Protein AF-0000000085034157 (afdb_homodimer)

Structure (mmCIF, N/CA/C/O backbone):
data_AF-0000000085034157-model_v1
#
loop_
_entity.id
_entity.type
_entity.pdbx_description
1 polymer 'PaREP1 family protein'
#
loop_
_atom_site.group_PDB
_atom_site.id
_atom_site.type_symbol
_atom_site.label_atom_id
_atom_site.label_alt_id
_atom_site.label_comp_id
_atom_site.label_asym_id
_atom_site.label_entity_id
_atom_site.label_seq_id
_atom_site.pdbx_PDB_ins_code
_atom_site.Cartn_x
_atom_site.Cartn_y
_atom_site.Cartn_z
_atom_site.occupancy
_atom_site.B_iso_or_equiv
_atom_site.auth_seq_id
_atom_site.auth_comp_id
_atom_site.auth_asym_id
_atom_site.auth_atom_id
_atom_site.pdbx_PDB_model_num
ATOM 1 N N . MET A 1 1 ? 24.891 -13.328 -5.824 1 60.94 1 MET A N 1
ATOM 2 C CA . MET A 1 1 ? 23.641 -14.07 -5.996 1 60.94 1 MET A CA 1
ATOM 3 C C . MET A 1 1 ? 23.609 -14.789 -7.344 1 60.94 1 MET A C 1
ATOM 5 O O . MET A 1 1 ? 24.156 -14.289 -8.328 1 60.94 1 MET A O 1
ATOM 9 N N . ASP A 1 2 ? 23.312 -15.984 -7.336 1 66.38 2 ASP A N 1
ATOM 10 C CA . ASP A 1 2 ? 23.344 -16.781 -8.555 1 66.38 2 ASP A CA 1
ATOM 11 C C . ASP A 1 2 ? 22.219 -16.375 -9.516 1 66.38 2 ASP A C 1
ATOM 13 O O . ASP A 1 2 ? 21.094 -16.828 -9.367 1 66.38 2 ASP A O 1
ATOM 17 N N . MET A 1 3 ? 22.422 -15.57 -10.391 1 75.19 3 MET A N 1
ATOM 18 C CA . MET A 1 3 ? 21.484 -15.039 -11.367 1 75.19 3 MET A CA 1
ATOM 19 C C . MET A 1 3 ? 21 -16.141 -12.312 1 75.19 3 MET A C 1
ATOM 21 O O . MET A 1 3 ? 20 -15.961 -13.016 1 75.19 3 MET A O 1
ATOM 25 N N . GLU A 1 4 ? 21.703 -17.141 -12.281 1 77.69 4 GLU A N 1
ATOM 26 C CA . GLU A 1 4 ? 21.328 -18.234 -13.164 1 77.69 4 GLU A CA 1
ATOM 27 C C . GLU A 1 4 ? 19.953 -18.797 -12.828 1 77.69 4 GLU A C 1
ATOM 29 O O . GLU A 1 4 ? 19.297 -19.406 -13.672 1 77.69 4 GLU A O 1
ATOM 34 N N . VAL A 1 5 ? 19.641 -18.516 -11.594 1 80.44 5 VAL A N 1
ATOM 35 C CA . VAL A 1 5 ? 18.344 -18.984 -11.125 1 80.44 5 VAL A CA 1
ATOM 36 C C . VAL A 1 5 ? 17.234 -18.391 -11.977 1 80.44 5 VAL A C 1
ATOM 38 O O . VAL A 1 5 ? 16.234 -19.047 -12.273 1 80.44 5 VAL A O 1
ATOM 41 N N . LEU A 1 6 ? 17.391 -17.203 -12.414 1 84.5 6 LEU A N 1
ATOM 42 C CA . LEU A 1 6 ? 16.359 -16.5 -13.164 1 84.5 6 LEU A CA 1
ATOM 43 C C . LEU A 1 6 ? 16.234 -17.047 -14.578 1 84.5 6 LEU A C 1
ATOM 45 O O . LEU A 1 6 ? 15.234 -16.797 -15.258 1 84.5 6 LEU A O 1
ATOM 49 N N . GLU A 1 7 ? 17.203 -17.797 -14.945 1 84.31 7 GLU A N 1
ATOM 50 C CA . GLU A 1 7 ? 17.219 -18.297 -16.312 1 84.31 7 GLU A CA 1
ATOM 51 C C . GLU A 1 7 ? 16.75 -19.75 -16.375 1 84.31 7 GLU A C 1
ATOM 53 O O . GLU A 1 7 ? 16.484 -20.281 -17.469 1 84.31 7 GLU A O 1
ATOM 58 N N . ARG A 1 8 ? 16.656 -20.359 -15.273 1 83.62 8 ARG A N 1
ATOM 59 C CA . ARG A 1 8 ? 16.156 -21.734 -15.219 1 83.62 8 ARG A CA 1
ATOM 60 C C . ARG A 1 8 ? 14.656 -21.781 -15.492 1 83.62 8 ARG A C 1
ATOM 62 O O . ARG A 1 8 ? 13.922 -20.875 -15.094 1 83.62 8 ARG A O 1
ATOM 69 N N . PRO A 1 9 ? 14.305 -22.859 -16.281 1 85.94 9 PRO A N 1
ATOM 70 C CA . PRO A 1 9 ? 12.859 -22.984 -16.484 1 85.94 9 PRO A CA 1
ATOM 71 C C . PRO A 1 9 ? 12.094 -23.203 -15.18 1 85.94 9 PRO A C 1
ATOM 73 O O . PRO A 1 9 ? 12.578 -23.891 -14.281 1 85.94 9 PRO A O 1
ATOM 76 N N . LEU A 1 10 ? 10.992 -22.562 -15.109 1 88.75 10 LEU A N 1
ATOM 77 C CA . LEU A 1 10 ? 10.125 -22.734 -13.945 1 88.75 10 LEU A CA 1
ATOM 78 C C . LEU A 1 10 ? 9.508 -24.125 -13.938 1 88.75 10 LEU A C 1
ATOM 80 O O . LEU A 1 10 ? 9.133 -24.656 -14.992 1 88.75 10 LEU A O 1
ATOM 84 N N . PRO A 1 11 ? 9.492 -24.75 -12.797 1 91.31 11 PRO A N 1
ATOM 85 C CA . PRO A 1 11 ? 8.719 -25.984 -12.719 1 91.31 11 PRO A CA 1
ATOM 86 C C . PRO A 1 11 ? 7.234 -25.781 -12.992 1 91.31 11 PRO A C 1
ATOM 88 O O . PRO A 1 11 ? 6.758 -24.641 -13.023 1 91.31 11 PRO A O 1
ATOM 91 N N . LYS A 1 12 ? 6.602 -26.953 -13.227 1 93.94 12 LYS A N 1
ATOM 92 C CA . LYS A 1 12 ? 5.152 -26.859 -13.359 1 93.94 12 LYS A CA 1
ATOM 93 C C . LYS A 1 12 ? 4.512 -26.328 -12.086 1 93.94 12 LYS A C 1
ATOM 95 O O . LYS A 1 12 ? 4.941 -26.656 -10.977 1 93.94 12 LYS A O 1
ATOM 100 N N . PRO A 1 13 ? 3.502 -25.516 -12.266 1 91.94 13 PRO A N 1
ATOM 101 C CA . PRO A 1 13 ? 2.857 -24.938 -11.094 1 91.94 13 PRO A CA 1
ATOM 102 C C . PRO A 1 13 ? 2.361 -25.984 -10.102 1 91.94 13 PRO A C 1
ATOM 104 O O . PRO A 1 13 ? 2.236 -25.703 -8.906 1 91.94 13 PRO A O 1
ATOM 107 N N . SER A 1 14 ? 2.141 -27.109 -10.578 1 91.31 14 SER A N 1
ATOM 108 C CA . SER A 1 14 ? 1.643 -28.172 -9.719 1 91.31 14 SER A CA 1
ATOM 109 C C . SER A 1 14 ? 2.783 -28.875 -8.977 1 91.31 14 SER A C 1
ATOM 111 O O . SER A 1 14 ? 2.549 -29.641 -8.055 1 91.31 14 SER A O 1
ATOM 113 N N . ALA A 1 15 ? 3.961 -28.562 -9.367 1 91.19 15 ALA A N 1
ATOM 114 C CA . ALA A 1 15 ? 5.121 -29.219 -8.773 1 91.19 15 ALA A CA 1
ATOM 115 C C . ALA A 1 15 ? 5.305 -28.812 -7.32 1 91.19 15 ALA A C 1
ATOM 117 O O . ALA A 1 15 ? 5.004 -27.672 -6.949 1 91.19 15 ALA A O 1
ATOM 118 N N . GLU A 1 16 ? 5.91 -29.688 -6.535 1 88.38 16 GLU A N 1
ATOM 119 C CA . GLU A 1 16 ? 6.102 -29.469 -5.105 1 88.38 16 GLU A CA 1
ATOM 120 C C . GLU A 1 16 ? 7.098 -28.328 -4.848 1 88.38 16 GLU A C 1
ATOM 122 O O . GLU A 1 16 ? 6.984 -27.609 -3.852 1 88.38 16 GLU A O 1
ATOM 127 N N . ASP A 1 17 ? 7.977 -28.188 -5.738 1 92.44 17 ASP A N 1
ATOM 128 C CA . ASP A 1 17 ? 9.047 -27.219 -5.492 1 92.44 17 ASP A CA 1
ATOM 129 C C . ASP A 1 17 ? 8.703 -25.859 -6.09 1 92.44 17 ASP A C 1
ATOM 131 O O . ASP A 1 17 ? 9.508 -24.922 -6.023 1 92.44 17 ASP A O 1
ATOM 135 N N . TYR A 1 18 ? 7.559 -25.781 -6.711 1 95.75 18 TYR A N 1
ATOM 136 C CA . TYR A 1 18 ? 7.18 -24.547 -7.391 1 95.75 18 TYR A CA 1
ATOM 137 C C . TYR A 1 18 ? 7.27 -23.344 -6.445 1 95.75 18 TYR A C 1
ATOM 139 O O . TYR A 1 18 ? 7.844 -22.312 -6.793 1 95.75 18 TYR A O 1
ATOM 147 N N . VAL A 1 19 ? 6.734 -23.484 -5.254 1 97.62 19 VAL A N 1
ATOM 148 C CA . VAL A 1 19 ? 6.715 -22.391 -4.289 1 97.62 19 VAL A CA 1
ATOM 149 C C . VAL A 1 19 ? 8.148 -21.969 -3.963 1 97.62 19 VAL A C 1
ATOM 151 O O . VAL A 1 19 ? 8.469 -20.766 -3.975 1 97.62 19 VAL A O 1
ATOM 154 N N . ASN A 1 20 ? 9.023 -22.891 -3.828 1 95.75 20 ASN A N 1
ATOM 155 C CA . ASN A 1 20 ? 10.406 -22.609 -3.471 1 95.75 20 ASN A CA 1
ATOM 156 C C . ASN A 1 20 ? 11.141 -21.891 -4.602 1 95.75 20 ASN A C 1
ATOM 158 O O . ASN A 1 20 ? 11.93 -20.969 -4.355 1 95.75 20 ASN A O 1
ATOM 162 N N . VAL A 1 21 ? 10.883 -22.344 -5.715 1 96 21 VAL A N 1
ATOM 163 C CA . VAL A 1 21 ? 11.531 -21.734 -6.871 1 96 21 VAL A CA 1
ATOM 164 C C . VAL A 1 21 ? 11.062 -20.297 -7.039 1 96 21 VAL A C 1
ATOM 166 O O . VAL A 1 21 ? 11.867 -19.406 -7.328 1 96 21 VAL A O 1
ATOM 169 N N . ARG A 1 22 ? 9.781 -20.062 -6.844 1 97.5 22 ARG A N 1
ATOM 170 C CA . ARG A 1 22 ? 9.242 -18.719 -6.961 1 97.5 22 ARG A CA 1
ATOM 171 C C . ARG A 1 22 ? 9.773 -17.812 -5.852 1 97.5 22 ARG A C 1
ATOM 173 O O . ARG A 1 22 ? 10.055 -16.641 -6.078 1 97.5 22 ARG A O 1
ATOM 180 N N . LEU A 1 23 ? 9.898 -18.359 -4.672 1 98.12 23 LEU A N 1
ATOM 181 C CA . LEU A 1 23 ? 10.477 -17.578 -3.576 1 98.12 23 LEU A CA 1
ATOM 182 C C . LEU A 1 23 ? 11.922 -17.203 -3.881 1 98.12 23 LEU A C 1
ATOM 184 O O . LEU A 1 23 ? 12.336 -16.078 -3.635 1 98.12 23 LEU A O 1
ATOM 188 N N . LEU A 1 24 ? 12.617 -18.141 -4.379 1 97.12 24 LEU A N 1
ATOM 189 C CA . LEU A 1 24 ? 14 -17.859 -4.734 1 97.12 24 LEU A CA 1
ATOM 190 C C . LEU A 1 24 ? 14.078 -16.797 -5.832 1 97.12 24 LEU A C 1
ATOM 192 O O . LEU A 1 24 ? 14.914 -15.898 -5.773 1 97.12 24 LEU A O 1
ATOM 196 N N . GLU A 1 25 ? 13.219 -16.953 -6.809 1 97.06 25 GLU A N 1
ATOM 197 C CA . GLU A 1 25 ? 13.133 -15.945 -7.863 1 97.06 25 GLU A CA 1
ATOM 198 C C . GLU A 1 25 ? 12.852 -14.562 -7.277 1 97.06 25 GLU A C 1
ATOM 200 O O . GLU A 1 25 ? 13.484 -13.578 -7.676 1 97.06 25 GLU A O 1
ATOM 205 N N . ALA A 1 26 ? 11.906 -14.484 -6.355 1 98.44 26 ALA A N 1
ATOM 206 C CA . ALA A 1 26 ? 11.57 -13.219 -5.711 1 98.44 26 ALA A CA 1
ATOM 207 C C . ALA A 1 26 ? 12.789 -12.602 -5.031 1 98.44 26 ALA A C 1
ATOM 209 O O . ALA A 1 26 ? 13.07 -11.414 -5.203 1 98.44 26 ALA A O 1
ATOM 210 N N . LEU A 1 27 ? 13.531 -13.391 -4.379 1 98.44 27 LEU A N 1
ATOM 211 C CA . LEU A 1 27 ? 14.688 -12.914 -3.627 1 98.44 27 LEU A CA 1
ATOM 212 C C . LEU A 1 27 ? 15.805 -12.492 -4.57 1 98.44 27 LEU A C 1
ATOM 214 O O . LEU A 1 27 ? 16.484 -11.477 -4.332 1 98.44 27 LEU A O 1
ATOM 218 N N . VAL A 1 28 ? 16 -13.242 -5.566 1 97.56 28 VAL A N 1
ATOM 219 C CA . VAL A 1 28 ? 17.062 -12.922 -6.523 1 97.56 28 VAL A CA 1
ATOM 220 C C . VAL A 1 28 ? 16.719 -11.625 -7.25 1 97.56 28 VAL A C 1
ATOM 222 O O . VAL A 1 28 ? 17.578 -10.758 -7.418 1 97.56 28 VAL A O 1
ATOM 225 N N . GLU A 1 29 ? 15.469 -11.516 -7.684 1 98.38 29 GLU A N 1
ATOM 226 C CA . GLU A 1 29 ? 15.031 -10.273 -8.305 1 98.38 29 GLU A CA 1
ATOM 227 C C . GLU A 1 29 ? 15.195 -9.086 -7.355 1 98.38 29 GLU A C 1
ATOM 229 O O . GLU A 1 29 ? 15.578 -7.996 -7.777 1 98.38 29 GLU A O 1
ATOM 234 N N . ALA A 1 30 ? 14.875 -9.289 -6.098 1 98.69 30 ALA A N 1
ATOM 235 C CA . ALA A 1 30 ? 15.062 -8.25 -5.09 1 98.69 30 ALA A CA 1
ATOM 236 C C . ALA A 1 30 ? 16.531 -7.84 -4.996 1 98.69 30 ALA A C 1
ATOM 238 O O . ALA A 1 30 ? 16.844 -6.648 -4.891 1 98.69 30 ALA A O 1
ATOM 239 N N . GLY A 1 31 ? 17.375 -8.805 -5.023 1 98.19 31 GLY A N 1
ATOM 240 C CA . GLY A 1 31 ? 18.797 -8.508 -5.027 1 98.19 31 GLY A CA 1
ATOM 241 C C . GLY A 1 31 ? 19.234 -7.664 -6.215 1 98.19 31 GLY A C 1
ATOM 242 O O . GLY A 1 31 ? 20.031 -6.742 -6.07 1 98.19 31 GLY A O 1
ATOM 243 N N . LEU A 1 32 ? 18.703 -7.973 -7.348 1 98.19 32 LEU A N 1
ATOM 244 C CA . LEU A 1 32 ? 19 -7.199 -8.547 1 98.19 32 LEU A CA 1
ATOM 245 C C . LEU A 1 32 ? 18.484 -5.77 -8.414 1 98.19 32 LEU A C 1
ATOM 247 O O . LEU A 1 32 ? 19.156 -4.828 -8.867 1 98.19 32 LEU A O 1
ATOM 251 N N . ALA A 1 33 ? 17.297 -5.652 -7.848 1 98.62 33 ALA A N 1
ATOM 252 C CA . ALA A 1 33 ? 16.766 -4.312 -7.613 1 98.62 33 ALA A CA 1
ATOM 253 C C . ALA A 1 33 ? 17.734 -3.477 -6.781 1 98.62 33 ALA A C 1
ATOM 255 O O . ALA A 1 33 ? 18.016 -2.322 -7.109 1 98.62 33 ALA A O 1
ATOM 256 N N . LEU A 1 34 ? 18.266 -4.031 -5.762 1 98.56 34 LEU A N 1
ATOM 257 C CA . LEU A 1 34 ? 19.203 -3.33 -4.891 1 98.56 34 LEU A CA 1
ATOM 258 C C . LEU A 1 34 ? 20.484 -2.992 -5.633 1 98.56 34 LEU A C 1
ATOM 260 O O . LEU A 1 34 ? 21.047 -1.908 -5.453 1 98.56 34 LEU A O 1
ATOM 264 N N . GLU A 1 35 ? 20.953 -3.93 -6.406 1 97.94 35 GLU A N 1
ATOM 265 C CA . GLU A 1 35 ? 22.141 -3.67 -7.223 1 97.94 35 GLU A CA 1
ATOM 266 C C . GLU A 1 35 ? 21.922 -2.477 -8.148 1 97.94 35 GLU A C 1
ATOM 268 O O . GLU A 1 35 ? 22.781 -1.601 -8.25 1 97.94 35 GLU A O 1
ATOM 273 N N . TYR A 1 36 ? 20.781 -2.48 -8.789 1 98.56 36 TYR A N 1
ATOM 274 C CA . TYR A 1 36 ? 20.469 -1.379 -9.695 1 98.56 36 TYR A CA 1
ATOM 275 C C . TYR A 1 36 ? 20.375 -0.061 -8.938 1 98.56 36 TYR A C 1
ATOM 277 O O . TYR A 1 36 ? 20.797 0.984 -9.438 1 98.56 36 TYR A O 1
ATOM 285 N N . LEU A 1 37 ? 19.828 -0.097 -7.727 1 98.25 37 LEU A N 1
ATOM 286 C CA . LEU A 1 37 ? 19.781 1.113 -6.91 1 98.25 37 LEU A CA 1
ATOM 287 C C . LEU A 1 37 ? 21.188 1.639 -6.637 1 98.25 37 LEU A C 1
ATOM 289 O O . LEU A 1 37 ? 21.438 2.84 -6.746 1 98.25 37 LEU A O 1
ATOM 293 N N . ARG A 1 38 ?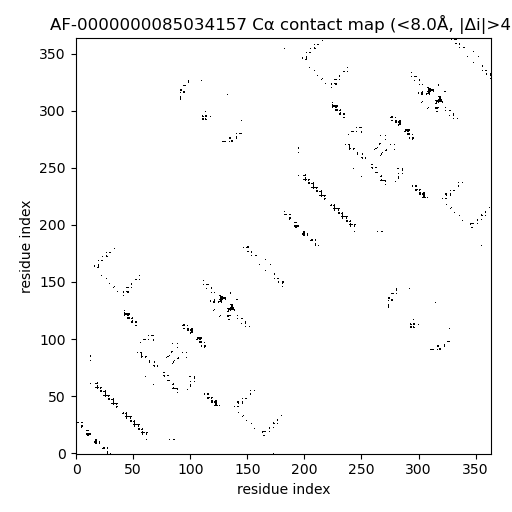 22.047 0.776 -6.316 1 97.69 38 ARG A N 1
ATOM 294 C CA . ARG A 1 38 ? 23.422 1.155 -6.004 1 97.69 38 ARG A CA 1
ATOM 295 C C . ARG A 1 38 ? 24.109 1.79 -7.211 1 97.69 38 ARG A C 1
ATOM 297 O O . ARG A 1 38 ? 24.969 2.652 -7.059 1 97.69 38 ARG A O 1
ATOM 304 N N . ARG A 1 39 ? 23.641 1.433 -8.336 1 97.94 39 ARG A N 1
ATOM 305 C CA . ARG A 1 39 ? 24.219 1.937 -9.578 1 97.94 39 ARG A CA 1
ATOM 306 C C . ARG A 1 39 ? 23.5 3.195 -10.047 1 97.94 39 ARG A C 1
ATOM 308 O O . ARG A 1 39 ? 23.844 3.758 -11.094 1 97.94 39 ARG A O 1
ATOM 315 N N . GLY A 1 40 ? 22.516 3.611 -9.43 1 97.44 40 GLY A N 1
ATOM 316 C CA . GLY A 1 40 ? 21.781 4.812 -9.773 1 97.44 40 GLY A CA 1
ATOM 317 C C . GLY A 1 40 ? 20.734 4.582 -10.844 1 97.44 40 GLY A C 1
ATOM 318 O O . GLY A 1 40 ? 20.172 5.535 -11.398 1 97.44 40 GLY A O 1
ATOM 319 N N . LEU A 1 41 ? 20.422 3.307 -11.188 1 98.38 41 LEU A N 1
ATOM 320 C CA . LEU A 1 41 ? 19.438 2.928 -12.195 1 98.38 41 LEU A CA 1
ATOM 321 C C . LEU A 1 41 ? 18.078 2.676 -11.555 1 98.38 41 LEU A C 1
ATOM 323 O O . LEU A 1 41 ? 17.594 1.543 -11.547 1 98.38 41 LEU A O 1
ATOM 327 N N . VAL A 1 42 ? 17.438 3.738 -11.18 1 98.56 42 VAL A N 1
ATOM 328 C CA . VAL A 1 42 ? 16.281 3.656 -10.289 1 98.56 42 VAL A CA 1
ATOM 329 C C . VAL A 1 42 ? 15.078 3.102 -11.047 1 98.56 42 VAL A C 1
ATOM 331 O O . VAL A 1 42 ? 14.289 2.334 -10.484 1 98.56 42 VAL A O 1
ATOM 334 N N . ARG A 1 43 ? 14.859 3.432 -12.266 1 98.44 43 ARG A N 1
ATOM 335 C CA . ARG A 1 43 ? 13.75 2.885 -13.031 1 98.44 43 ARG A CA 1
ATOM 336 C C . ARG A 1 43 ? 13.883 1.374 -13.195 1 98.44 43 ARG A C 1
ATOM 338 O O . ARG A 1 43 ? 12.898 0.639 -13.078 1 98.44 43 ARG A O 1
ATOM 345 N N . ASN A 1 44 ? 15.094 0.968 -13.43 1 98.44 44 ASN A N 1
ATOM 346 C CA . ASN A 1 44 ? 15.359 -0.463 -13.539 1 98.44 44 ASN A CA 1
ATOM 347 C C . ASN A 1 44 ? 15.141 -1.177 -12.211 1 98.44 44 ASN A C 1
ATOM 349 O O . ASN A 1 44 ? 14.594 -2.281 -12.18 1 98.44 44 ASN A O 1
ATOM 353 N N . ALA A 1 45 ? 15.57 -0.5 -11.172 1 98.81 45 ALA A N 1
ATOM 354 C CA . ALA A 1 45 ? 15.359 -1.051 -9.836 1 98.81 45 ALA A CA 1
ATOM 355 C C . ALA A 1 45 ? 13.875 -1.224 -9.547 1 98.81 45 ALA A C 1
ATOM 357 O O . ALA A 1 45 ? 13.461 -2.242 -8.984 1 98.81 45 ALA A O 1
ATOM 358 N N . ALA A 1 46 ? 13.125 -0.232 -9.945 1 98.88 46 ALA A N 1
ATOM 359 C CA . ALA A 1 46 ? 11.68 -0.297 -9.75 1 98.88 46 ALA A CA 1
ATOM 360 C C . ALA A 1 46 ? 11.078 -1.487 -10.492 1 98.88 46 ALA A C 1
ATOM 362 O O . ALA A 1 46 ? 10.219 -2.189 -9.961 1 98.88 46 ALA A O 1
ATOM 363 N N . GLY A 1 47 ? 11.516 -1.705 -11.695 1 98.69 47 GLY A N 1
ATOM 364 C CA . GLY A 1 47 ? 11.062 -2.85 -12.469 1 98.69 47 GLY A CA 1
ATOM 365 C C . GLY A 1 47 ? 11.391 -4.18 -11.812 1 98.69 47 GLY A C 1
ATOM 366 O O . GLY A 1 47 ? 10.547 -5.078 -11.766 1 98.69 47 GLY A O 1
ATOM 367 N N . LYS A 1 48 ? 12.594 -4.242 -11.305 1 98.75 48 LYS A N 1
ATOM 368 C CA . LYS A 1 48 ? 13.008 -5.477 -10.648 1 98.75 48 LYS A CA 1
ATOM 369 C C . LYS A 1 48 ? 12.25 -5.691 -9.344 1 98.75 48 LYS A C 1
ATOM 371 O O . LYS A 1 48 ? 11.914 -6.828 -8.992 1 98.75 48 LYS A O 1
ATOM 376 N N . ALA A 1 49 ? 12.016 -4.629 -8.602 1 98.94 49 ALA A N 1
ATOM 377 C CA . ALA A 1 49 ? 11.219 -4.734 -7.387 1 98.94 49 ALA A CA 1
ATOM 378 C C . ALA A 1 49 ? 9.812 -5.238 -7.691 1 98.94 49 ALA A C 1
ATOM 380 O O . ALA A 1 49 ? 9.266 -6.066 -6.961 1 98.94 49 ALA A O 1
ATOM 381 N N . PHE A 1 50 ? 9.258 -4.738 -8.773 1 98.88 50 PHE A N 1
ATOM 382 C CA . PHE A 1 50 ? 7.941 -5.188 -9.211 1 98.88 50 PHE A CA 1
ATOM 383 C C . PHE A 1 50 ? 7.969 -6.672 -9.562 1 98.88 50 PHE A C 1
ATOM 385 O O . PHE A 1 50 ? 7.082 -7.426 -9.148 1 98.88 50 PHE A O 1
ATOM 392 N N . GLN A 1 51 ? 8.938 -7.082 -10.25 1 98.75 51 GLN A N 1
ATOM 393 C CA . GLN A 1 51 ? 9.07 -8.484 -10.617 1 98.75 51 GLN A CA 1
ATOM 394 C C . GLN A 1 51 ? 9.242 -9.367 -9.383 1 98.75 51 GLN A C 1
ATOM 396 O O . GLN A 1 51 ? 8.719 -10.477 -9.328 1 98.75 51 GLN A O 1
ATOM 401 N N . ALA A 1 52 ? 10.023 -8.875 -8.438 1 98.88 52 ALA A N 1
ATOM 402 C CA . ALA A 1 52 ? 10.203 -9.602 -7.18 1 98.88 52 ALA A CA 1
ATOM 403 C C . ALA A 1 52 ? 8.867 -9.812 -6.477 1 98.88 52 ALA A C 1
ATOM 405 O O . ALA A 1 52 ? 8.57 -10.914 -6.016 1 98.88 52 ALA A O 1
ATOM 406 N N . TRP A 1 53 ? 8.086 -8.766 -6.438 1 98.94 53 TRP A N 1
ATOM 407 C CA . TRP A 1 53 ? 6.793 -8.844 -5.777 1 98.94 53 TRP A CA 1
ATOM 408 C C . TRP A 1 53 ? 5.859 -9.797 -6.516 1 98.94 53 TRP A C 1
ATOM 410 O O . TRP A 1 53 ? 5.141 -10.586 -5.891 1 98.94 53 TRP A O 1
ATOM 420 N N . LYS A 1 54 ? 5.891 -9.719 -7.824 1 98.75 54 LYS A N 1
ATOM 421 C CA . LYS A 1 54 ? 5.078 -10.609 -8.648 1 98.75 54 LYS A CA 1
ATOM 422 C C . LYS A 1 54 ? 5.434 -12.07 -8.391 1 98.75 54 LYS A C 1
ATOM 424 O O . LYS A 1 54 ? 4.543 -12.922 -8.281 1 98.75 54 LYS A O 1
ATOM 429 N N . ALA A 1 55 ? 6.695 -12.328 -8.266 1 98.5 55 ALA A N 1
ATOM 430 C CA . ALA A 1 55 ? 7.148 -13.688 -7.973 1 98.5 55 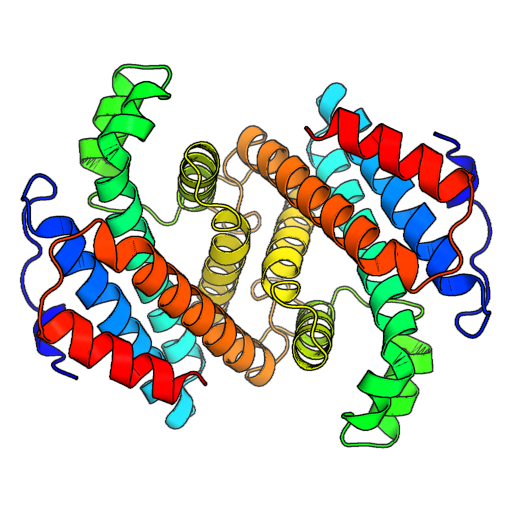ALA A CA 1
ATOM 431 C C . ALA A 1 55 ? 6.688 -14.133 -6.586 1 98.5 55 ALA A C 1
ATOM 433 O O . ALA A 1 55 ? 6.281 -15.289 -6.402 1 98.5 55 ALA A O 1
ATOM 434 N N . LEU A 1 56 ? 6.75 -13.281 -5.637 1 98.88 56 LEU A N 1
ATOM 435 C CA . LEU A 1 56 ? 6.254 -13.594 -4.301 1 98.88 56 LEU A CA 1
ATOM 436 C C . LEU A 1 56 ? 4.762 -13.906 -4.336 1 98.88 56 LEU A C 1
ATOM 438 O O . LEU A 1 56 ? 4.309 -14.859 -3.693 1 98.88 56 LEU A O 1
ATOM 442 N N . MET A 1 57 ? 4.02 -13.109 -5.082 1 98.81 57 MET A N 1
ATOM 443 C CA . MET A 1 57 ? 2.584 -13.352 -5.184 1 98.81 57 MET A CA 1
ATOM 444 C C . MET A 1 57 ? 2.307 -14.727 -5.789 1 98.81 57 MET A C 1
ATOM 446 O O . MET A 1 57 ? 1.404 -15.438 -5.336 1 98.81 57 MET A O 1
ATOM 450 N N . ALA A 1 58 ? 3.098 -15.062 -6.793 1 98.56 58 ALA A N 1
ATOM 451 C CA . ALA A 1 58 ? 2.941 -16.391 -7.383 1 98.56 58 ALA A CA 1
ATOM 452 C C . ALA A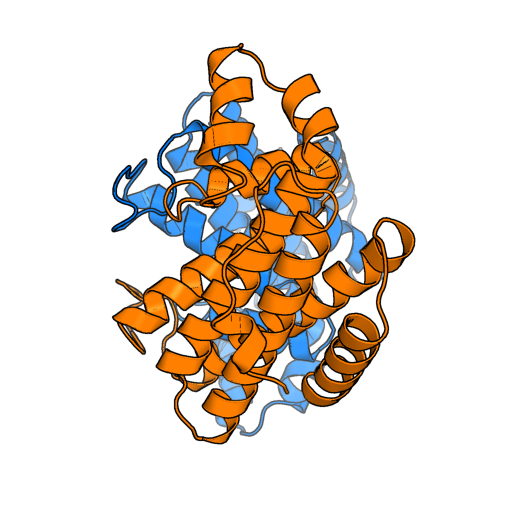 1 58 ? 3.162 -17.484 -6.34 1 98.56 58 ALA A C 1
ATOM 454 O O . ALA A 1 58 ? 2.391 -18.438 -6.266 1 98.56 58 ALA A O 1
ATOM 455 N N . ALA A 1 59 ? 4.16 -17.328 -5.535 1 98.5 59 ALA A N 1
ATOM 456 C CA . ALA A 1 59 ? 4.469 -18.297 -4.477 1 98.5 59 ALA A CA 1
ATOM 457 C C . ALA A 1 59 ? 3.33 -18.375 -3.463 1 98.5 59 ALA A C 1
ATOM 459 O O . ALA A 1 59 ? 2.904 -19.469 -3.088 1 98.5 59 ALA A O 1
ATOM 460 N N . LEU A 1 60 ? 2.809 -17.25 -3.037 1 98.75 60 LEU A N 1
ATOM 461 C CA . LEU A 1 60 ? 1.749 -17.219 -2.035 1 98.75 60 LEU A CA 1
ATOM 462 C C . LEU A 1 60 ? 0.459 -17.812 -2.584 1 98.75 60 LEU A C 1
ATOM 464 O O . LEU A 1 60 ? -0.242 -18.547 -1.878 1 98.75 60 LEU A O 1
ATOM 468 N N . LEU A 1 61 ? 0.193 -17.469 -3.855 1 98.69 61 LEU A N 1
ATOM 469 C CA . LEU A 1 61 ? -1.01 -18.016 -4.473 1 98.69 61 LEU A CA 1
ATOM 470 C C . LEU A 1 61 ? -0.956 -19.531 -4.512 1 98.69 61 LEU A C 1
ATOM 472 O O . LEU A 1 61 ? -1.946 -20.203 -4.207 1 98.69 61 LEU A O 1
ATOM 476 N N . ARG A 1 62 ? 0.184 -20.031 -4.844 1 98.5 62 ARG A N 1
ATOM 477 C CA . ARG A 1 62 ? 0.335 -21.469 -4.887 1 98.5 62 ARG A CA 1
ATOM 478 C C . ARG A 1 62 ? 0.272 -22.078 -3.488 1 98.5 62 ARG A C 1
ATOM 480 O O . ARG A 1 62 ? -0.342 -23.125 -3.283 1 98.5 62 ARG A O 1
ATOM 487 N N . LEU A 1 63 ? 0.931 -21.469 -2.582 1 98.12 63 LEU A N 1
ATOM 488 C CA . LEU A 1 63 ? 0.958 -21.938 -1.204 1 98.12 63 LEU A CA 1
ATOM 489 C C . LEU A 1 63 ? -0.452 -22.016 -0.63 1 98.12 63 LEU A C 1
ATOM 491 O O . LEU A 1 63 ? -0.767 -22.953 0.121 1 98.12 63 LEU A O 1
ATOM 495 N N . GLU A 1 64 ? -1.293 -21.062 -1.003 1 98.25 64 GLU A N 1
ATOM 496 C CA . GLU A 1 64 ? -2.631 -20.953 -0.429 1 98.25 64 GLU A CA 1
ATOM 497 C C . GLU A 1 64 ? -3.688 -21.484 -1.39 1 98.25 64 GLU A C 1
ATOM 499 O O . GLU A 1 64 ? -4.879 -21.219 -1.224 1 98.25 64 GLU A O 1
ATOM 504 N N . LEU A 1 65 ? -3.301 -22.219 -2.379 1 97.88 65 LEU A N 1
ATOM 505 C CA . LEU A 1 65 ? -4.18 -22.562 -3.49 1 97.88 65 LEU A CA 1
ATOM 506 C C . LEU A 1 65 ? -5.426 -23.281 -2.994 1 97.88 65 LEU A C 1
ATOM 508 O O . LEU A 1 65 ? -6.539 -22.984 -3.434 1 97.88 65 LEU A O 1
ATOM 512 N N . ASP A 1 66 ? -5.285 -24.172 -2.096 1 96.88 66 ASP A N 1
ATOM 513 C CA . ASP A 1 66 ? -6.434 -24.922 -1.61 1 96.88 66 ASP A CA 1
ATOM 514 C C . ASP A 1 66 ? -7.418 -24.016 -0.876 1 96.88 66 ASP A C 1
ATOM 516 O O . ASP A 1 66 ? -8.633 -24.125 -1.073 1 96.88 66 ASP A O 1
ATOM 520 N N . LYS A 1 67 ? -6.895 -23.141 -0.047 1 97.75 67 LYS A N 1
ATOM 521 C CA . LYS A 1 67 ? -7.758 -22.188 0.64 1 97.75 67 LYS A CA 1
ATOM 522 C C . LYS A 1 67 ? -8.469 -21.266 -0.355 1 97.75 67 LYS A C 1
ATOM 524 O O . LYS A 1 67 ? -9.641 -20.953 -0.183 1 97.75 67 LYS A O 1
ATOM 529 N N . LEU A 1 68 ? -7.727 -20.844 -1.365 1 98.12 68 LEU A N 1
ATOM 530 C CA . LEU A 1 68 ? -8.273 -19.938 -2.369 1 98.12 68 LEU A CA 1
ATOM 531 C C . LEU A 1 68 ? -9.367 -20.625 -3.18 1 98.12 68 LEU A C 1
ATOM 533 O O . LEU A 1 68 ? -10.398 -20.016 -3.469 1 98.12 68 LEU A O 1
ATOM 537 N N . LYS A 1 69 ? -9.148 -21.812 -3.508 1 97.19 69 LYS A N 1
ATOM 538 C CA . LYS A 1 69 ? -10.156 -22.578 -4.238 1 97.19 69 LYS A CA 1
ATOM 539 C C . LYS A 1 69 ? -11.414 -22.781 -3.393 1 97.19 69 LYS A C 1
ATOM 541 O O . LYS A 1 69 ? -12.531 -22.766 -3.918 1 97.19 69 LYS A O 1
ATOM 546 N N . ASN A 1 70 ? -11.188 -22.938 -2.117 1 97 70 ASN A N 1
ATOM 547 C CA . ASN A 1 70 ? -12.305 -23.172 -1.209 1 97 70 ASN A CA 1
ATOM 548 C C . ASN A 1 70 ? -13.203 -21.938 -1.103 1 97 70 ASN A C 1
ATOM 550 O O . ASN A 1 70 ? -14.414 -22.062 -0.898 1 97 70 ASN A O 1
ATOM 554 N N . ILE A 1 71 ? -12.656 -20.797 -1.278 1 95.19 71 ILE A N 1
ATOM 555 C CA . ILE A 1 71 ? -13.469 -19.594 -1.106 1 95.19 71 ILE A CA 1
ATOM 556 C C . ILE A 1 71 ? -13.945 -19.109 -2.469 1 95.19 71 ILE A C 1
ATOM 558 O O . ILE A 1 71 ? -14.75 -18.172 -2.549 1 95.19 71 ILE A O 1
ATOM 562 N N . ALA A 1 72 ? -13.367 -19.625 -3.527 1 95.19 72 ALA A N 1
ATOM 563 C CA . ALA A 1 72 ? -13.82 -19.266 -4.871 1 95.19 72 ALA A CA 1
ATOM 564 C C . ALA A 1 72 ? -15.297 -19.594 -5.062 1 95.19 72 ALA A C 1
ATOM 566 O O . ALA A 1 72 ? -15.781 -20.625 -4.582 1 95.19 72 ALA A O 1
ATOM 567 N N . LYS A 1 73 ? -15.969 -18.812 -5.734 1 91.56 73 LYS A N 1
ATOM 568 C CA . LYS A 1 73 ? -17.422 -18.922 -5.824 1 91.56 73 LYS A CA 1
ATOM 569 C C . LYS A 1 73 ? -17.828 -19.844 -6.961 1 91.56 73 LYS A C 1
ATOM 571 O O . LYS A 1 73 ? -18.953 -20.375 -6.965 1 91.56 73 LYS A O 1
ATOM 576 N N . THR A 1 74 ? -16.984 -19.969 -8.016 1 95 74 THR A N 1
ATOM 577 C CA . THR A 1 74 ? -17.375 -20.734 -9.188 1 95 74 THR A CA 1
ATOM 578 C C . THR A 1 74 ? -16.266 -21.719 -9.586 1 95 74 THR A C 1
ATOM 580 O O . THR A 1 74 ? -15.109 -21.531 -9.203 1 95 74 THR A O 1
ATOM 583 N N . GLY A 1 75 ? -16.656 -22.734 -10.359 1 95.25 75 GLY A N 1
ATOM 584 C CA . GLY A 1 75 ? -15.68 -23.672 -10.906 1 95.25 75 GLY A CA 1
ATOM 585 C C . GLY A 1 75 ? -14.711 -23.016 -11.875 1 95.25 75 GLY A C 1
ATOM 586 O O . GLY A 1 75 ? -13.547 -23.391 -11.945 1 95.25 75 GLY A O 1
ATOM 587 N N . GLU A 1 76 ? -15.211 -22.062 -12.617 1 96.31 76 GLU A N 1
ATOM 588 C CA . GLU A 1 76 ? -14.383 -21.312 -13.555 1 96.31 76 GLU A CA 1
ATOM 589 C C . GLU A 1 76 ? -13.281 -20.547 -12.82 1 96.31 76 GLU A C 1
ATOM 591 O O . GLU A 1 76 ? -12.141 -20.5 -13.273 1 96.31 76 GLU A O 1
ATOM 596 N N . GLU A 1 77 ? -13.633 -19.938 -11.688 1 96 77 GLU A N 1
ATOM 597 C CA . GLU A 1 77 ? -12.664 -19.219 -10.883 1 96 77 GLU A CA 1
ATOM 598 C C . GLU A 1 77 ? -11.586 -20.141 -10.328 1 96 77 GLU A C 1
ATOM 600 O O . GLU A 1 77 ? -10.398 -19.797 -10.328 1 96 77 GLU A O 1
ATOM 605 N N . ARG A 1 78 ? -11.977 -21.297 -9.93 1 97.19 78 ARG A N 1
ATOM 606 C CA . ARG A 1 78 ? -11.039 -22.297 -9.414 1 97.19 78 ARG A CA 1
ATOM 607 C C . ARG A 1 78 ? -10.062 -22.734 -10.492 1 97.19 78 ARG A C 1
ATOM 609 O O . ARG A 1 78 ? -8.852 -22.812 -10.25 1 97.19 78 ARG A O 1
ATOM 616 N N . ARG A 1 79 ? -10.617 -22.984 -11.625 1 97.12 7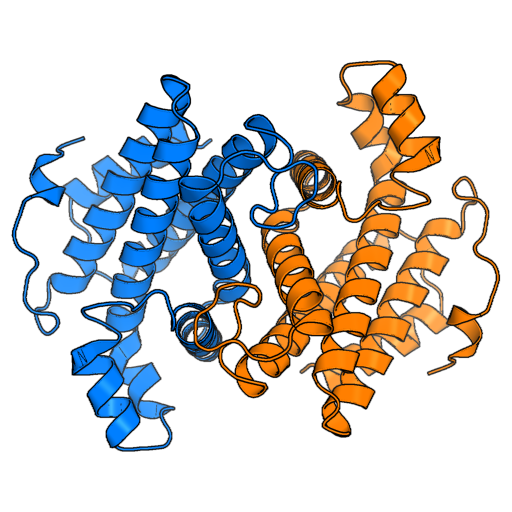9 ARG A N 1
ATOM 617 C CA . ARG A 1 79 ? -9.773 -23.391 -12.742 1 97.12 79 ARG A CA 1
ATOM 618 C C . ARG A 1 79 ? -8.836 -22.266 -13.164 1 97.12 79 ARG A C 1
ATOM 620 O O . ARG A 1 79 ? -7.668 -22.516 -13.484 1 97.12 79 ARG A O 1
ATOM 627 N N . TRP A 1 80 ? -9.297 -21.078 -13.156 1 97.25 80 TRP A N 1
ATOM 628 C CA . TRP A 1 80 ? -8.5 -19.922 -13.547 1 97.25 80 TRP A CA 1
ATOM 629 C C . TRP A 1 80 ? -7.34 -19.703 -12.578 1 97.25 80 TRP A C 1
ATOM 631 O O . TRP A 1 80 ? -6.242 -19.312 -13 1 97.25 80 TRP A O 1
ATOM 641 N N . LEU A 1 81 ? -7.594 -19.891 -11.273 1 97.5 81 LEU A N 1
ATOM 642 C CA . LEU A 1 81 ? -6.539 -19.781 -10.273 1 97.5 81 LEU A CA 1
ATOM 643 C C . LEU A 1 81 ? -5.375 -20.703 -10.609 1 97.5 81 LEU A C 1
ATOM 645 O O . LEU A 1 81 ? -4.215 -20.281 -10.602 1 97.5 81 LEU A O 1
ATOM 649 N N . GLU A 1 82 ? -5.68 -21.875 -11.023 1 96.12 82 GLU A N 1
ATOM 650 C CA . GLU A 1 82 ? -4.672 -22.906 -11.266 1 96.12 82 GLU A CA 1
ATOM 651 C C . GLU A 1 82 ? -3.977 -22.688 -12.609 1 96.12 82 GLU A C 1
ATOM 653 O O . GLU A 1 82 ? -2.756 -22.828 -12.711 1 96.12 82 GLU A O 1
ATOM 658 N N . SER A 1 83 ? -4.766 -22.359 -13.539 1 96.5 83 SER A N 1
ATOM 659 C CA . SER A 1 83 ? -4.242 -22.391 -14.898 1 96.5 83 SER A CA 1
ATOM 660 C C . SER A 1 83 ? -3.611 -21.047 -15.273 1 96.5 83 SER A C 1
ATOM 662 O O . SER A 1 83 ? -2.775 -20.984 -16.172 1 96.5 83 SER A O 1
ATOM 664 N N . THR A 1 84 ? -4.031 -19.953 -14.562 1 97.44 84 THR A N 1
ATOM 665 C CA . THR A 1 84 ? -3.609 -18.641 -15.016 1 97.44 84 THR A CA 1
ATOM 666 C C . THR A 1 84 ? -3.045 -17.828 -13.859 1 97.44 84 THR A C 1
ATOM 668 O O . THR A 1 84 ? -1.924 -17.312 -13.938 1 97.44 84 THR A O 1
ATOM 671 N N . ALA A 1 85 ? -3.785 -17.672 -12.766 1 97.81 85 ALA A N 1
ATOM 672 C CA . ALA A 1 85 ? -3.377 -16.781 -11.68 1 97.81 85 ALA A CA 1
ATOM 673 C C . ALA A 1 85 ? -2.033 -17.219 -11.094 1 97.81 85 ALA A C 1
ATOM 675 O O . ALA A 1 85 ? -1.112 -16.406 -10.977 1 97.81 85 ALA A O 1
ATOM 676 N N . VAL A 1 86 ? -1.892 -18.484 -10.797 1 97.56 86 VAL A N 1
ATOM 677 C CA . VAL A 1 86 ? -0.697 -19 -10.141 1 97.56 86 VAL A CA 1
ATOM 678 C C . VAL A 1 86 ? 0.495 -18.922 -11.086 1 97.56 86 VAL A C 1
ATOM 680 O O . VAL A 1 86 ? 1.523 -18.328 -10.758 1 97.56 86 VAL A O 1
ATOM 683 N N . PRO A 1 87 ? 0.332 -19.453 -12.266 1 96.81 87 PRO A N 1
ATOM 684 C CA . PRO A 1 87 ? 1.525 -19.5 -13.109 1 96.81 87 PRO A CA 1
ATOM 685 C C . PRO A 1 87 ? 1.886 -18.125 -13.688 1 96.81 87 PRO A C 1
ATOM 687 O O . PRO A 1 87 ? 3.057 -17.859 -13.969 1 96.81 87 PRO A O 1
ATOM 690 N N . ARG A 1 88 ? 0.915 -17.156 -13.836 1 97.12 88 ARG A N 1
ATOM 691 C CA . ARG A 1 88 ? 1.19 -15.977 -14.641 1 97.12 88 ARG A CA 1
ATOM 692 C C . ARG A 1 88 ? 1.102 -14.711 -13.805 1 97.12 88 ARG A C 1
ATOM 694 O O . ARG A 1 88 ? 1.717 -13.695 -14.133 1 97.12 88 ARG A O 1
ATOM 701 N N . VAL A 1 89 ? 0.337 -14.758 -12.789 1 97.81 89 VAL A N 1
ATOM 702 C CA . VAL A 1 89 ? 0.044 -13.562 -12.008 1 97.81 89 VAL A CA 1
ATOM 703 C C . VAL A 1 89 ? -0.12 -12.367 -12.938 1 97.81 89 VAL A C 1
ATOM 705 O O . VAL A 1 89 ? 0.658 -11.414 -12.867 1 97.81 89 VAL A O 1
ATOM 708 N N . PRO A 1 90 ? -1.182 -12.391 -13.75 1 97.12 90 PRO A N 1
ATOM 709 C CA . PRO A 1 90 ? -1.332 -11.258 -14.672 1 97.12 90 PRO A CA 1
ATOM 710 C C . PRO A 1 90 ? -1.363 -9.914 -13.953 1 97.12 90 PRO A C 1
ATOM 712 O O . PRO A 1 90 ? -2.121 -9.734 -13 1 97.12 90 PRO A O 1
ATO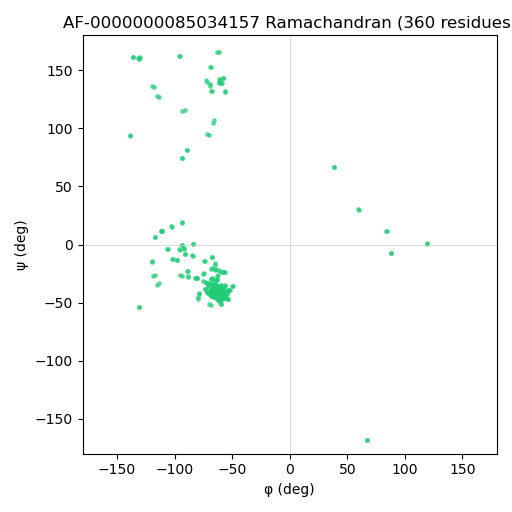M 715 N N . THR A 1 91 ? -0.583 -8.969 -14.414 1 96.69 91 THR A N 1
ATOM 716 C CA . THR A 1 91 ? -0.477 -7.652 -13.797 1 96.69 91 THR A CA 1
ATOM 717 C C . THR A 1 91 ? -1.854 -7.016 -13.641 1 96.69 91 THR A C 1
ATOM 719 O O . THR A 1 91 ? -2.166 -6.438 -12.602 1 96.69 91 THR A O 1
ATOM 722 N N . SER A 1 92 ? -2.664 -7.207 -14.633 1 95.25 92 SER A N 1
ATOM 723 C CA . SER A 1 92 ? -3.986 -6.59 -14.648 1 95.25 92 SER A CA 1
ATOM 724 C C . SER A 1 92 ? -4.879 -7.172 -13.562 1 95.25 92 SER A C 1
ATOM 726 O O . SER A 1 92 ? -5.926 -6.602 -13.242 1 95.25 92 SER A O 1
ATOM 728 N N . ARG A 1 93 ? -4.477 -8.242 -12.93 1 97.19 93 ARG A N 1
ATOM 729 C CA . ARG A 1 93 ? -5.305 -8.898 -11.922 1 97.19 93 ARG A CA 1
ATOM 730 C C . ARG A 1 93 ? -4.633 -8.867 -10.555 1 97.19 93 ARG A C 1
ATOM 732 O O . ARG A 1 93 ? -5.137 -9.453 -9.594 1 97.19 93 ARG A O 1
ATOM 739 N N . MET A 1 94 ? -3.551 -8.195 -10.43 1 98.19 94 MET A N 1
ATOM 740 C CA . MET A 1 94 ? -2.775 -8.211 -9.195 1 98.19 94 MET A CA 1
ATOM 741 C C . MET A 1 94 ? -3.572 -7.602 -8.047 1 98.19 94 MET A C 1
ATOM 743 O O . MET A 1 94 ? -3.453 -8.047 -6.902 1 98.19 94 MET A O 1
ATOM 747 N N . THR A 1 95 ? -4.375 -6.57 -8.336 1 98.25 95 THR A N 1
ATOM 748 C CA . THR A 1 95 ? -5.223 -5.992 -7.301 1 98.25 95 THR A CA 1
ATOM 749 C C . THR A 1 95 ? -6.184 -7.035 -6.742 1 98.25 95 THR A C 1
ATOM 751 O O . THR A 1 95 ? -6.195 -7.293 -5.535 1 98.25 95 THR A O 1
ATOM 754 N N . SER A 1 96 ? -6.91 -7.734 -7.605 1 97.44 96 SER A N 1
ATOM 755 C CA . SER A 1 96 ? -7.879 -8.734 -7.172 1 97.44 96 SER A CA 1
ATOM 756 C C . SER A 1 96 ? -7.188 -9.93 -6.527 1 97.44 96 SER A C 1
ATOM 758 O O . SER A 1 96 ? -7.668 -10.469 -5.523 1 97.44 96 SER A O 1
ATOM 760 N N . LEU A 1 97 ? -6.098 -10.289 -7.055 1 98.44 97 LEU A N 1
ATOM 761 C CA . LEU A 1 97 ? -5.352 -11.422 -6.512 1 98.44 97 LEU A CA 1
ATOM 762 C C . LEU A 1 97 ? -4.824 -11.102 -5.117 1 98.44 97 LEU A C 1
ATOM 764 O O . LEU A 1 97 ? -4.855 -11.961 -4.227 1 98.44 97 LEU A O 1
ATOM 768 N N . SER A 1 98 ? -4.328 -9.883 -4.934 1 98.75 98 SER A N 1
ATOM 769 C CA . SER A 1 98 ? -3.852 -9.484 -3.613 1 98.75 98 SER A CA 1
ATOM 770 C C . SER A 1 98 ? -4.996 -9.43 -2.605 1 98.75 98 SER A C 1
ATOM 772 O O . SER A 1 98 ? -4.816 -9.766 -1.435 1 98.75 98 SER A O 1
ATOM 774 N N . GLN A 1 99 ? -6.133 -9.039 -3.041 1 98.5 99 GLN A N 1
ATOM 775 C CA . GLN A 1 99 ? -7.309 -9 -2.174 1 98.5 99 GLN A CA 1
ATOM 776 C C . GLN A 1 99 ? -7.727 -10.406 -1.749 1 98.5 99 GLN A C 1
ATOM 778 O O . GLN A 1 99 ? -8.117 -10.625 -0.6 1 98.5 99 GLN A O 1
ATOM 783 N N . THR A 1 100 ? -7.668 -11.336 -2.705 1 97.75 100 THR A N 1
ATOM 784 C CA . THR A 1 100 ? -8.008 -12.719 -2.377 1 97.75 100 THR A CA 1
ATOM 785 C C . THR A 1 100 ? -7.012 -13.289 -1.371 1 97.75 100 THR A C 1
ATOM 787 O O . THR A 1 100 ? -7.383 -14.078 -0.5 1 97.75 100 THR A O 1
ATOM 790 N N . LEU A 1 101 ? -5.777 -12.891 -1.493 1 98.62 101 LEU A N 1
ATOM 791 C CA . LEU A 1 101 ? -4.77 -13.312 -0.525 1 98.62 101 LEU A CA 1
ATOM 792 C C . LEU A 1 101 ? -5.059 -12.727 0.852 1 98.62 101 LEU A C 1
ATOM 794 O O . LEU A 1 101 ? -4.832 -13.383 1.871 1 98.62 101 LEU A O 1
ATOM 798 N N . GLU A 1 102 ? -5.582 -11.43 0.873 1 97.81 102 GLU A N 1
ATOM 799 C CA . GLU A 1 102 ? -6.031 -10.852 2.137 1 97.81 102 GLU A CA 1
ATOM 800 C C . GLU A 1 102 ? -7.098 -11.719 2.793 1 97.81 102 GLU A C 1
ATOM 802 O O . GLU A 1 102 ? -7.066 -11.938 4.008 1 97.81 102 GLU A O 1
ATOM 807 N N . ASP A 1 103 ? -7.965 -12.242 1.977 1 96.75 103 ASP A N 1
ATOM 808 C CA . ASP A 1 103 ? -9.102 -13.016 2.461 1 96.75 103 ASP A CA 1
ATOM 809 C C . ASP A 1 103 ? -8.641 -14.305 3.143 1 96.75 103 ASP A C 1
ATOM 811 O O . ASP A 1 103 ? -9.352 -14.859 3.979 1 96.75 103 ASP A O 1
ATOM 815 N N . VAL A 1 104 ? -7.422 -14.75 2.824 1 97.62 104 VAL A N 1
ATOM 816 C CA . VAL A 1 104 ? -6.984 -16.016 3.395 1 97.62 104 VAL A CA 1
ATOM 817 C C . VAL A 1 104 ? -5.859 -15.781 4.398 1 97.62 104 VAL A C 1
ATOM 819 O O . VAL A 1 104 ? -5.105 -16.688 4.73 1 97.62 104 VAL A O 1
ATOM 822 N N . GLY A 1 105 ? -5.629 -14.523 4.773 1 96.75 105 GLY A N 1
ATOM 823 C CA . GLY A 1 105 ? -4.848 -14.305 5.98 1 96.75 105 GLY A CA 1
ATOM 824 C C . GLY A 1 105 ? -3.568 -13.531 5.727 1 96.75 105 GLY A C 1
ATOM 825 O O . GLY A 1 105 ? -2.787 -13.289 6.652 1 96.75 105 GLY A O 1
ATOM 826 N N . HIS A 1 106 ? -3.309 -13.133 4.5 1 98 106 HIS A N 1
ATOM 827 C CA . HIS A 1 106 ? -2.117 -12.336 4.223 1 98 106 HIS A CA 1
ATOM 828 C C . HIS A 1 106 ? -2.406 -10.844 4.355 1 98 106 HIS A C 1
ATOM 830 O O . HIS A 1 106 ? -2.457 -10.125 3.355 1 98 106 HIS A O 1
ATOM 836 N N . VAL A 1 107 ? -2.393 -10.414 5.535 1 97.19 107 VAL A N 1
ATOM 837 C CA . VAL A 1 107 ? -2.832 -9.07 5.887 1 97.19 107 VAL A CA 1
ATOM 838 C C . VAL A 1 107 ? -1.854 -8.039 5.324 1 97.19 107 VAL A C 1
ATOM 840 O O . VAL A 1 107 ? -0.637 -8.203 5.441 1 97.19 107 VAL A O 1
ATOM 843 N N . GLY A 1 108 ? -2.387 -7.059 4.703 1 97.94 108 GLY A N 1
ATOM 844 C CA . GLY A 1 108 ? -1.581 -5.941 4.23 1 97.94 108 GLY A CA 1
ATOM 845 C C . GLY A 1 108 ? -1.015 -6.16 2.842 1 97.94 108 GLY A C 1
ATOM 846 O O . GLY A 1 108 ? -0.458 -5.238 2.242 1 97.94 108 GLY A O 1
ATOM 847 N N . VAL A 1 109 ? -1.177 -7.348 2.295 1 98.81 109 VAL A N 1
ATOM 848 C CA . VAL A 1 109 ? -0.566 -7.676 1.011 1 98.81 109 VAL A CA 1
ATOM 849 C C . VAL A 1 109 ? -1.14 -6.777 -0.082 1 98.81 109 VAL A C 1
ATOM 851 O O . VAL A 1 109 ? -0.435 -6.41 -1.024 1 98.81 109 VAL A O 1
ATOM 854 N N . SER A 1 110 ? -2.381 -6.324 0.032 1 98.75 110 SER A N 1
ATOM 855 C CA . SER A 1 110 ? -3.023 -5.484 -0.973 1 98.75 110 SER A CA 1
ATOM 856 C C . SER A 1 110 ? -2.383 -4.098 -1.025 1 98.75 110 SER A C 1
ATOM 858 O O . SER A 1 110 ? -2.168 -3.549 -2.107 1 98.75 110 SER A O 1
ATOM 860 N N . ALA A 1 111 ? -2.064 -3.557 0.154 1 98.81 111 ALA A N 1
ATOM 861 C CA . ALA A 1 111 ? -1.428 -2.242 0.2 1 98.81 111 ALA A CA 1
ATOM 862 C C . ALA A 1 111 ? -0.04 -2.283 -0.434 1 98.81 111 ALA A C 1
ATOM 864 O O . ALA A 1 111 ? 0.328 -1.385 -1.194 1 98.81 111 ALA A O 1
ATOM 865 N N . TRP A 1 112 ? 0.675 -3.27 -0.182 1 98.88 112 TRP A N 1
ATOM 866 C CA . TRP A 1 112 ? 2.02 -3.396 -0.733 1 98.88 112 TRP A CA 1
ATOM 867 C C . TRP A 1 112 ? 1.97 -3.697 -2.227 1 98.88 112 TRP A C 1
ATOM 869 O O . TRP A 1 112 ? 2.852 -3.279 -2.98 1 98.88 112 TRP A O 1
ATOM 879 N N . THR A 1 113 ? 0.918 -4.453 -2.625 1 98.94 113 THR A N 1
ATOM 880 C CA . THR A 1 113 ? 0.712 -4.633 -4.059 1 98.94 113 THR A CA 1
ATOM 881 C C . THR A 1 113 ? 0.437 -3.297 -4.738 1 98.94 113 THR A C 1
ATOM 883 O O . THR A 1 113 ? 0.893 -3.059 -5.859 1 98.94 113 THR A O 1
ATOM 886 N N . ALA A 1 114 ? -0.28 -2.424 -4.047 1 98.75 114 ALA A N 1
ATOM 887 C CA . ALA A 1 114 ? -0.493 -1.081 -4.578 1 98.75 114 ALA A CA 1
ATOM 888 C C . ALA A 1 114 ? 0.833 -0.355 -4.781 1 98.75 114 ALA A C 1
ATOM 890 O O . ALA A 1 114 ? 1.025 0.328 -5.793 1 98.75 114 ALA A O 1
ATOM 891 N N . MET A 1 115 ? 1.728 -0.531 -3.877 1 98.81 115 MET A N 1
ATOM 892 C CA . MET A 1 115 ? 3.043 0.087 -4.016 1 98.81 115 MET A CA 1
ATOM 893 C C . MET A 1 115 ? 3.816 -0.536 -5.172 1 98.81 115 MET A C 1
ATOM 895 O O . MET A 1 115 ? 4.488 0.17 -5.926 1 98.81 115 MET A O 1
ATOM 899 N N . ALA A 1 116 ? 3.734 -1.834 -5.309 1 98.88 116 ALA A N 1
ATOM 900 C CA . ALA A 1 116 ? 4.406 -2.506 -6.418 1 98.88 116 ALA A CA 1
ATOM 901 C C . ALA A 1 116 ? 3.9 -1.987 -7.762 1 98.88 116 ALA A C 1
ATOM 903 O O . ALA A 1 116 ? 4.688 -1.748 -8.68 1 98.88 116 ALA A O 1
ATOM 904 N N . LEU A 1 117 ? 2.604 -1.813 -7.848 1 98.56 117 LEU A N 1
ATOM 905 C CA . LEU A 1 117 ? 2.006 -1.314 -9.078 1 98.56 117 LEU A CA 1
ATOM 906 C C . LEU A 1 117 ? 2.428 0.126 -9.344 1 98.56 117 LEU A C 1
ATOM 908 O O . LEU A 1 117 ? 2.664 0.508 -10.492 1 98.56 117 LEU A O 1
ATOM 912 N N . LYS A 1 118 ? 2.527 0.896 -8.266 1 98.06 118 LYS A N 1
ATOM 913 C CA . LYS A 1 118 ? 3.023 2.268 -8.336 1 98.06 118 LYS A CA 1
ATOM 914 C C . LYS A 1 118 ? 4.449 2.311 -8.875 1 98.06 118 LYS A C 1
ATOM 916 O O . LYS A 1 118 ? 4.77 3.137 -9.734 1 98.06 118 LYS A O 1
ATOM 921 N N . LEU A 1 119 ? 5.273 1.415 -8.469 1 98.75 119 LEU A N 1
ATOM 922 C CA . LEU A 1 119 ? 6.656 1.315 -8.93 1 98.75 119 LEU A CA 1
ATOM 923 C C . LEU A 1 119 ? 6.711 0.829 -10.375 1 98.75 119 LEU A C 1
ATOM 925 O O . LEU A 1 119 ? 7.594 1.234 -11.133 1 98.75 119 LEU A O 1
ATOM 929 N N . HIS A 1 120 ? 5.781 -0.046 -10.688 1 98.38 120 HIS A N 1
ATOM 930 C CA . HIS A 1 120 ? 5.695 -0.511 -12.07 1 98.38 120 HIS A CA 1
ATOM 931 C C . HIS A 1 120 ? 5.441 0.648 -13.023 1 98.38 120 HIS A C 1
ATOM 933 O O . HIS A 1 120 ? 6.066 0.732 -14.086 1 98.38 120 HIS A O 1
ATOM 939 N N . ASP A 1 121 ? 4.547 1.533 -12.688 1 97.12 121 ASP A N 1
ATOM 940 C CA . ASP A 1 121 ? 4.297 2.729 -13.492 1 97.12 121 ASP A CA 1
ATOM 941 C C . ASP A 1 121 ? 5.559 3.576 -13.617 1 97.12 121 ASP A C 1
ATOM 943 O O . ASP A 1 121 ? 5.863 4.09 -14.695 1 97.12 121 ASP A O 1
ATOM 947 N N . TYR A 1 122 ? 6.219 3.697 -12.539 1 98.12 122 TYR A N 1
ATOM 948 C CA . TYR A 1 122 ? 7.434 4.504 -12.523 1 98.12 122 TYR A CA 1
ATOM 949 C C . TYR A 1 122 ? 8.484 3.92 -13.461 1 98.12 122 TYR A C 1
ATOM 951 O O . TYR A 1 122 ? 9.227 4.664 -14.109 1 98.12 122 TYR A O 1
ATOM 959 N N . GLN A 1 123 ? 8.602 2.627 -13.477 1 97.94 123 GLN A N 1
ATOM 960 C CA . GLN A 1 123 ? 9.531 1.957 -14.383 1 97.94 123 GLN A CA 1
ATOM 961 C C . GLN A 1 123 ? 9.375 2.467 -15.812 1 97.94 123 GLN A C 1
ATOM 963 O O . GLN A 1 123 ? 10.367 2.678 -16.516 1 97.94 123 GLN A O 1
ATOM 968 N N . TYR A 1 124 ? 8.18 2.762 -16.172 1 95.44 124 TYR A N 1
ATOM 969 C CA . TYR A 1 124 ? 7.902 3.105 -17.562 1 95.44 124 TYR A CA 1
ATOM 970 C C . TYR A 1 124 ? 7.922 4.613 -17.766 1 95.44 124 TYR A C 1
ATOM 972 O O . TYR A 1 124 ? 8.234 5.098 -18.859 1 95.44 124 TYR A O 1
ATOM 980 N N . HIS A 1 125 ? 7.641 5.387 -16.703 1 95.12 125 HIS A N 1
ATOM 981 C CA . HIS A 1 125 ? 7.359 6.801 -16.938 1 95.12 125 HIS A CA 1
ATOM 982 C C . HIS A 1 125 ? 8.359 7.691 -16.203 1 95.12 125 HIS A C 1
ATOM 984 O O . HIS A 1 125 ? 8.461 8.883 -16.5 1 95.12 125 HIS A O 1
ATOM 990 N N . GLY A 1 126 ? 9.078 7.133 -15.289 1 95.94 126 GLY A N 1
ATOM 991 C CA . GLY A 1 126 ? 10.023 7.922 -14.516 1 95.94 126 GLY A CA 1
ATOM 992 C C . GLY A 1 126 ? 9.359 8.938 -13.609 1 95.94 126 GLY A C 1
ATOM 993 O O . GLY A 1 126 ? 8.172 8.812 -13.297 1 95.94 126 GLY A O 1
ATOM 994 N N . PRO A 1 127 ? 10.18 9.812 -13.102 1 95.62 127 PRO A N 1
ATOM 995 C CA . PRO A 1 127 ? 9.625 10.859 -12.234 1 95.62 127 PRO A CA 1
ATOM 996 C C . PRO A 1 127 ? 8.578 11.719 -12.938 1 95.62 127 PRO A C 1
ATOM 998 O O . PRO A 1 127 ? 8.742 12.062 -14.109 1 95.62 127 PRO A O 1
ATOM 1001 N N . ASP A 1 128 ? 7.52 12.031 -12.219 1 94.44 128 ASP A N 1
ATOM 1002 C CA . ASP A 1 128 ? 6.406 12.789 -12.773 1 94.44 128 ASP A CA 1
ATOM 1003 C C . ASP A 1 128 ? 5.895 13.82 -11.766 1 94.44 128 ASP A C 1
ATOM 1005 O O . ASP A 1 128 ? 4.98 13.531 -10.984 1 94.44 128 ASP A O 1
ATOM 1009 N N . PRO A 1 129 ? 6.355 15 -11.828 1 88.75 129 PRO A N 1
ATOM 1010 C CA . PRO A 1 129 ? 5.957 16.031 -10.867 1 88.75 129 PRO A CA 1
ATOM 1011 C C . PRO A 1 129 ? 4.449 16.281 -10.867 1 88.75 129 PRO A C 1
ATOM 1013 O O . PRO A 1 129 ? 3.895 16.719 -9.852 1 88.75 129 PRO A O 1
ATOM 1016 N N . ASP A 1 130 ? 3.812 15.953 -11.953 1 88.5 130 ASP A N 1
ATOM 1017 C CA . ASP A 1 130 ? 2.373 16.172 -12.055 1 88.5 130 ASP A CA 1
ATOM 1018 C C . ASP A 1 130 ? 1.591 14.953 -11.578 1 88.5 130 ASP A C 1
ATOM 1020 O O . ASP A 1 130 ? 0.364 15 -11.469 1 88.5 130 ASP A O 1
ATOM 1024 N N . MET A 1 131 ? 2.219 13.914 -11.328 1 89.56 131 MET A N 1
ATOM 1025 C CA . MET A 1 131 ? 1.657 12.672 -10.781 1 89.56 131 MET A CA 1
ATOM 1026 C C . MET A 1 131 ? 0.588 12.109 -11.711 1 89.56 131 MET A C 1
ATOM 1028 O O . MET A 1 131 ? -0.38 11.5 -11.258 1 89.56 131 MET A O 1
ATOM 1032 N N . ALA A 1 132 ? 0.758 12.383 -12.961 1 87.12 132 ALA A N 1
ATOM 1033 C CA . ALA A 1 132 ? -0.25 11.953 -13.922 1 87.12 132 ALA A CA 1
ATOM 1034 C C . ALA A 1 132 ? -0.085 10.469 -14.266 1 87.12 132 ALA A C 1
ATOM 1036 O O . ALA A 1 132 ? -1.049 9.703 -14.211 1 87.12 132 ALA A O 1
ATOM 1037 N N . LEU A 1 133 ? 1.088 10.055 -14.531 1 89.81 133 LEU A N 1
ATOM 1038 C CA . LEU A 1 133 ? 1.343 8.68 -14.953 1 89.81 133 LEU A CA 1
ATOM 1039 C C . LEU A 1 133 ? 2.152 7.93 -13.906 1 89.81 133 LEU A C 1
ATOM 1041 O O . LEU A 1 133 ? 1.978 6.723 -13.727 1 89.81 133 LEU A O 1
ATOM 1045 N N . SER A 1 134 ? 3.031 8.664 -13.219 1 93.19 134 SER A N 1
ATOM 1046 C CA . SER A 1 134 ? 3.828 8.172 -12.102 1 93.19 134 SER A CA 1
ATOM 1047 C C . SER A 1 134 ? 3.531 8.953 -10.82 1 93.19 134 SER A C 1
ATOM 1049 O O . SER A 1 134 ? 3.367 10.172 -10.859 1 93.19 134 SER A O 1
ATOM 1051 N N . LYS A 1 135 ? 3.412 8.258 -9.805 1 95.75 135 LYS A N 1
ATOM 1052 C CA . LYS A 1 135 ? 3.072 8.898 -8.539 1 95.75 135 LYS A CA 1
ATOM 1053 C C . LYS A 1 135 ? 4.328 9.234 -7.738 1 95.75 135 LYS A C 1
ATOM 1055 O O . LYS A 1 135 ? 4.262 9.406 -6.52 1 95.75 135 LYS A O 1
ATOM 1060 N N . TYR A 1 136 ? 5.438 9.258 -8.43 1 97.75 136 TYR A N 1
ATOM 1061 C CA . TYR A 1 136 ? 6.691 9.719 -7.836 1 97.75 136 TYR A CA 1
ATOM 1062 C C . TYR A 1 136 ? 7.16 11.008 -8.492 1 97.75 136 TYR A C 1
ATOM 1064 O O . TYR A 1 136 ? 7.348 11.062 -9.711 1 97.75 136 TYR A O 1
ATOM 1072 N N . ARG A 1 137 ? 7.414 11.969 -7.684 1 96.56 137 ARG A N 1
ATOM 1073 C CA . ARG A 1 137 ? 7.879 13.25 -8.211 1 96.56 137 ARG A CA 1
ATOM 1074 C C . ARG A 1 137 ? 9.375 13.211 -8.492 1 96.56 137 ARG A C 1
ATOM 1076 O O . ARG A 1 137 ? 9.867 13.945 -9.359 1 96.56 137 ARG A O 1
ATOM 1083 N N . THR A 1 138 ? 10.094 12.375 -7.715 1 96.69 138 THR A N 1
ATOM 1084 C CA . THR A 1 138 ? 11.547 12.328 -7.832 1 96.69 138 THR A CA 1
ATOM 1085 C C . THR A 1 138 ? 12.039 10.883 -7.828 1 96.69 138 THR A C 1
ATOM 1087 O O . THR A 1 138 ? 11.32 9.977 -7.406 1 96.69 138 THR A O 1
ATOM 1090 N N . ARG A 1 1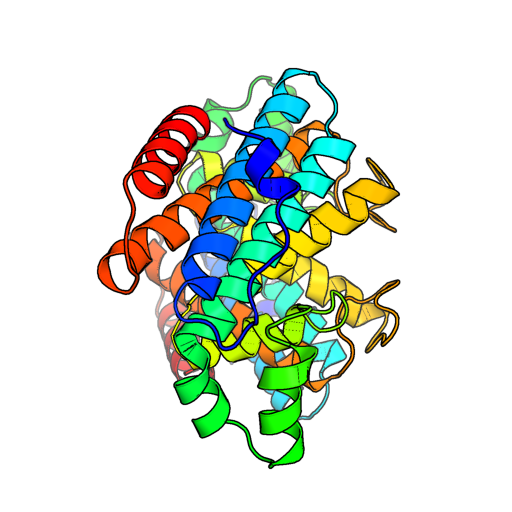39 ? 13.258 10.695 -8.312 1 96.94 139 ARG A N 1
ATOM 1091 C CA . ARG A 1 139 ? 13.883 9.383 -8.281 1 96.94 139 ARG A CA 1
ATOM 1092 C C . ARG A 1 139 ? 14.117 8.914 -6.852 1 96.94 139 ARG A C 1
ATOM 1094 O O . ARG A 1 139 ? 14.055 7.715 -6.566 1 96.94 139 ARG A O 1
ATOM 1101 N N . GLU A 1 140 ? 14.336 9.844 -5.969 1 97.44 140 GLU A N 1
ATOM 1102 C CA . GLU A 1 140 ? 14.594 9.516 -4.57 1 97.44 140 GLU A CA 1
ATOM 1103 C C . GLU A 1 140 ? 13.359 8.914 -3.906 1 97.44 140 GLU A C 1
ATOM 1105 O O . GLU A 1 140 ? 13.477 7.977 -3.113 1 97.44 140 GLU A O 1
ATOM 1110 N N . GLU A 1 141 ? 12.219 9.469 -4.246 1 98.12 141 GLU A N 1
ATOM 1111 C CA . GLU A 1 141 ? 10.977 8.906 -3.715 1 98.12 141 GLU A CA 1
ATOM 1112 C C . GLU A 1 141 ? 10.797 7.457 -4.141 1 98.12 141 GLU A C 1
ATOM 1114 O O . GLU A 1 141 ? 10.438 6.605 -3.328 1 98.12 141 GLU A O 1
ATOM 1119 N N . ALA A 1 142 ? 11.047 7.199 -5.418 1 98.69 142 ALA A N 1
ATOM 1120 C CA . ALA A 1 142 ? 10.898 5.844 -5.949 1 98.69 142 ALA A CA 1
ATOM 1121 C C . ALA A 1 142 ? 11.914 4.895 -5.316 1 98.69 142 ALA A C 1
ATOM 1123 O O . ALA A 1 142 ? 11.578 3.764 -4.961 1 98.69 142 ALA A O 1
ATOM 1124 N N . ALA A 1 143 ? 13.125 5.375 -5.184 1 98.69 143 ALA A N 1
ATOM 1125 C CA . ALA A 1 143 ? 14.18 4.562 -4.586 1 98.69 143 ALA A CA 1
ATOM 1126 C C . ALA A 1 143 ? 13.812 4.145 -3.164 1 98.69 143 ALA A C 1
ATOM 1128 O O . ALA A 1 143 ? 14.023 2.992 -2.777 1 98.69 143 ALA A O 1
ATOM 1129 N N . LYS A 1 144 ? 13.273 5.059 -2.432 1 98.44 144 LYS A N 1
ATOM 1130 C CA . LYS A 1 144 ? 12.875 4.754 -1.059 1 98.44 144 LYS A CA 1
ATOM 1131 C C . LYS A 1 144 ? 11.773 3.699 -1.025 1 98.44 144 LYS A C 1
ATOM 1133 O O . LYS A 1 144 ? 11.805 2.785 -0.2 1 98.44 144 LYS A O 1
ATOM 1138 N N . ASP A 1 145 ? 10.82 3.824 -1.892 1 98.81 145 ASP A N 1
ATOM 1139 C CA . ASP A 1 145 ? 9.734 2.854 -1.921 1 98.81 145 ASP A CA 1
ATOM 1140 C C . ASP A 1 145 ? 10.234 1.482 -2.375 1 98.81 145 ASP A C 1
ATOM 1142 O O . ASP A 1 145 ? 9.711 0.453 -1.939 1 98.81 145 ASP A O 1
ATOM 1146 N N . VAL A 1 146 ? 11.219 1.447 -3.283 1 98.88 146 VAL A N 1
ATOM 1147 C CA . VAL A 1 146 ? 11.812 0.169 -3.658 1 98.88 146 VAL A CA 1
ATOM 1148 C C . VAL A 1 146 ? 12.352 -0.536 -2.414 1 98.88 146 VAL A C 1
ATOM 1150 O O . VAL A 1 146 ? 12.062 -1.715 -2.189 1 98.88 146 VAL A O 1
ATOM 1153 N N . ILE A 1 147 ? 13 0.223 -1.626 1 98.75 147 ILE A N 1
ATOM 1154 C CA . ILE A 1 147 ? 13.594 -0.351 -0.424 1 98.75 147 ILE A CA 1
ATOM 1155 C C . ILE A 1 147 ? 12.492 -0.802 0.533 1 98.75 147 ILE A C 1
ATOM 1157 O O . ILE A 1 147 ? 12.562 -1.895 1.1 1 98.75 147 ILE A O 1
ATOM 1161 N N . LEU A 1 148 ? 11.516 -0.004 0.709 1 98.69 148 LEU A N 1
ATOM 1162 C CA . LEU A 1 148 ? 10.414 -0.352 1.605 1 98.69 148 LEU A CA 1
ATOM 1163 C C . LEU A 1 148 ? 9.719 -1.623 1.139 1 98.69 148 LEU A C 1
ATOM 1165 O O . LEU A 1 148 ? 9.398 -2.496 1.95 1 98.69 148 LEU A O 1
ATOM 1169 N N . LEU A 1 149 ? 9.438 -1.737 -0.159 1 98.88 149 LEU A N 1
ATOM 1170 C CA . LEU A 1 149 ? 8.781 -2.916 -0.712 1 98.88 149 LEU A CA 1
ATOM 1171 C C . LEU A 1 149 ? 9.633 -4.164 -0.498 1 98.88 149 LEU A C 1
ATOM 1173 O O . LEU A 1 149 ? 9.109 -5.223 -0.142 1 98.88 149 LEU A O 1
ATOM 1177 N N . LEU A 1 150 ? 10.93 -4 -0.705 1 98.81 150 LEU A N 1
ATOM 1178 C CA . LEU A 1 150 ? 11.82 -5.152 -0.577 1 98.81 150 LEU A CA 1
ATOM 1179 C C . LEU A 1 150 ? 11.945 -5.578 0.881 1 98.81 150 LEU A C 1
ATOM 1181 O O . LEU A 1 150 ? 12.078 -6.77 1.173 1 98.81 150 LEU A O 1
ATOM 1185 N N . ARG A 1 151 ? 11.891 -4.617 1.757 1 98.62 151 ARG A N 1
ATOM 1186 C CA . ARG A 1 151 ? 11.867 -4.965 3.174 1 98.62 151 ARG A CA 1
ATOM 1187 C C . ARG A 1 151 ? 10.633 -5.789 3.518 1 98.62 151 ARG A C 1
ATOM 1189 O O . ARG A 1 151 ? 10.719 -6.793 4.227 1 98.62 151 ARG A O 1
ATOM 1196 N N . GLU A 1 152 ? 9.516 -5.328 3.021 1 98.62 152 GLU A N 1
ATOM 1197 C CA . GLU A 1 152 ? 8.281 -6.078 3.23 1 98.62 152 GLU A CA 1
ATOM 1198 C C . GLU A 1 152 ? 8.375 -7.473 2.619 1 98.62 152 GLU A C 1
ATOM 1200 O O . GLU A 1 152 ? 7.926 -8.453 3.219 1 98.62 152 GLU A O 1
ATOM 1205 N N . LEU A 1 153 ? 8.945 -7.586 1.441 1 98.75 153 LEU A N 1
ATOM 1206 C CA . LEU A 1 153 ? 9.102 -8.867 0.762 1 98.75 153 LEU A CA 1
ATOM 1207 C C . LEU A 1 153 ? 9.922 -9.828 1.609 1 98.75 153 LEU A C 1
ATOM 1209 O O . LEU A 1 153 ? 9.531 -10.984 1.796 1 98.75 153 LEU A O 1
ATOM 1213 N N . VAL A 1 154 ? 11 -9.312 2.123 1 98.5 154 VAL A N 1
ATOM 1214 C CA . VAL A 1 154 ? 11.891 -10.125 2.947 1 98.5 154 VAL A CA 1
ATOM 1215 C C . VAL A 1 154 ? 11.148 -10.609 4.191 1 98.5 154 VAL A C 1
ATOM 1217 O O . VAL A 1 154 ? 11.25 -11.781 4.562 1 98.5 154 VAL A O 1
ATOM 1220 N N . GLU A 1 155 ? 10.406 -9.727 4.789 1 98.19 155 GLU A N 1
ATOM 1221 C CA . GLU A 1 155 ? 9.648 -10.078 5.984 1 98.19 155 GLU A CA 1
ATOM 1222 C C . GLU A 1 155 ? 8.617 -11.164 5.68 1 98.19 155 GLU A C 1
ATOM 1224 O O . GLU A 1 155 ? 8.43 -12.094 6.469 1 98.19 155 GLU A O 1
ATOM 1229 N N . ARG A 1 156 ? 7.984 -11.062 4.598 1 98.38 156 ARG A N 1
ATOM 1230 C CA . ARG A 1 156 ? 6.938 -12.016 4.246 1 98.38 156 ARG A CA 1
ATOM 1231 C C . ARG A 1 156 ? 7.531 -13.383 3.912 1 98.38 156 ARG A C 1
ATOM 1233 O O . ARG A 1 156 ? 6.961 -14.414 4.27 1 98.38 156 ARG A O 1
ATOM 1240 N N . VAL A 1 157 ? 8.625 -13.359 3.189 1 98.44 157 VAL A N 1
ATOM 1241 C CA . VAL A 1 157 ? 9.297 -14.617 2.881 1 98.44 157 VAL A CA 1
ATOM 1242 C C . VAL A 1 157 ? 9.727 -15.305 4.176 1 98.44 157 VAL A C 1
ATOM 1244 O O . VAL A 1 157 ? 9.539 -16.516 4.336 1 98.44 157 VAL A O 1
ATOM 1247 N N . GLU A 1 158 ? 10.258 -14.531 5.066 1 97.62 158 GLU A N 1
ATOM 1248 C CA . GLU A 1 158 ? 10.688 -15.078 6.348 1 97.62 158 GLU A CA 1
ATOM 1249 C C . GLU A 1 158 ? 9.508 -15.648 7.129 1 97.62 158 GLU A C 1
ATOM 1251 O O . GLU A 1 158 ? 9.633 -16.672 7.793 1 97.62 158 GLU A O 1
ATOM 1256 N N . ALA A 1 159 ? 8.406 -15.047 7.043 1 97.56 159 ALA A N 1
ATOM 1257 C CA . ALA A 1 159 ? 7.227 -15.422 7.824 1 97.56 159 ALA A CA 1
ATOM 1258 C C . ALA A 1 159 ? 6.684 -16.781 7.383 1 97.56 159 ALA A C 1
ATOM 1260 O O . ALA A 1 159 ? 6.004 -17.469 8.148 1 97.56 159 ALA A O 1
ATOM 1261 N N . ILE A 1 160 ? 7 -17.25 6.164 1 97.19 160 ILE A N 1
ATOM 1262 C CA . ILE A 1 160 ? 6.387 -18.484 5.695 1 97.19 160 ILE A CA 1
ATOM 1263 C C . ILE A 1 160 ? 7.449 -19.578 5.602 1 97.19 160 ILE A C 1
ATOM 1265 O O . ILE A 1 160 ? 7.203 -20.641 5.023 1 97.19 160 ILE A O 1
ATOM 1269 N N . ARG A 1 161 ? 8.578 -19.328 6.137 1 96.06 161 ARG A N 1
ATOM 1270 C CA . ARG A 1 161 ? 9.727 -20.219 6.082 1 96.06 161 ARG A CA 1
ATOM 1271 C C . ARG A 1 161 ? 9.352 -21.625 6.547 1 96.06 161 ARG A C 1
ATOM 1273 O O . ARG A 1 161 ? 9.789 -22.625 5.965 1 96.06 161 ARG A O 1
ATOM 1280 N N . ASN A 1 162 ? 8.508 -21.641 7.586 1 96.31 162 ASN A N 1
ATOM 1281 C CA . ASN A 1 162 ? 8.195 -22.938 8.188 1 96.31 162 ASN A CA 1
ATOM 1282 C C . ASN A 1 162 ? 7.074 -23.656 7.438 1 96.31 162 ASN A C 1
ATOM 1284 O O . ASN A 1 162 ? 6.746 -24.797 7.746 1 96.31 162 ASN A O 1
ATOM 1288 N N . ARG A 1 163 ? 6.609 -23.031 6.438 1 96.38 163 ARG A N 1
ATOM 1289 C CA . ARG A 1 163 ? 5.477 -23.609 5.715 1 96.38 163 ARG A CA 1
ATOM 1290 C C . ARG A 1 163 ? 5.922 -24.188 4.371 1 96.38 163 ARG A C 1
ATOM 1292 O O . ARG A 1 163 ? 5.113 -24.75 3.639 1 96.38 163 ARG A O 1
ATOM 1299 N N . VAL A 1 164 ? 7.211 -23.984 4.086 1 95.88 164 VAL A N 1
ATOM 1300 C CA . VAL A 1 164 ? 7.715 -24.438 2.793 1 95.88 164 VAL A CA 1
ATOM 1301 C C . VAL A 1 164 ? 8.984 -25.25 2.992 1 95.88 164 VAL A C 1
ATOM 1303 O O . VAL A 1 164 ? 9.555 -25.281 4.086 1 95.88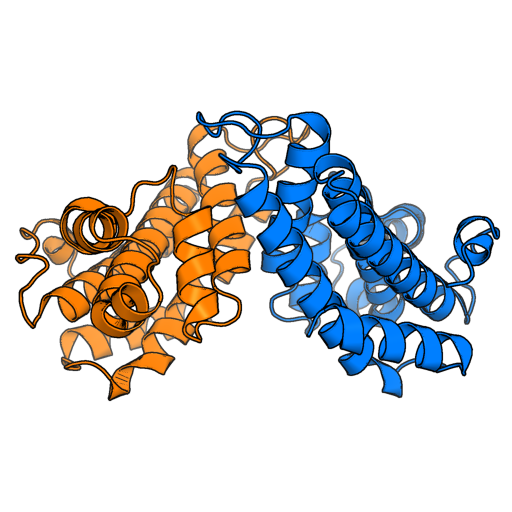 164 VAL A O 1
ATOM 1306 N N . ARG A 1 165 ? 9.344 -26.047 1.969 1 92.88 165 ARG A N 1
ATOM 1307 C CA . ARG A 1 165 ? 10.641 -26.719 1.999 1 92.88 165 ARG A CA 1
ATOM 1308 C C . ARG A 1 165 ? 11.781 -25.703 1.895 1 92.88 165 ARG A C 1
ATOM 1310 O O . ARG A 1 165 ? 12.055 -25.172 0.813 1 92.88 165 ARG A O 1
ATOM 1317 N N . TRP A 1 166 ? 12.391 -25.484 2.982 1 94.5 166 TRP A N 1
ATOM 1318 C CA . TRP A 1 166 ? 13.375 -24.422 3.072 1 94.5 166 TRP A CA 1
ATOM 1319 C C . TRP A 1 166 ? 14.773 -24.938 2.744 1 94.5 166 TRP A C 1
ATOM 1321 O O . TRP A 1 166 ? 15.281 -25.844 3.412 1 94.5 166 TRP A O 1
ATOM 1331 N N . SER A 1 167 ? 15.375 -24.484 1.703 1 93.44 167 SER A N 1
ATOM 1332 C CA . SER A 1 167 ? 16.672 -24.953 1.236 1 93.44 167 SER A CA 1
ATOM 1333 C C . SER A 1 167 ? 17.797 -24.062 1.73 1 93.44 167 SER A C 1
ATOM 1335 O O . SER A 1 167 ? 17.562 -22.906 2.102 1 93.44 167 SER A O 1
ATOM 1337 N N . PRO A 1 168 ? 18.969 -24.516 1.7 1 94.88 168 PRO A N 1
ATOM 1338 C CA . PRO A 1 168 ? 20.125 -23.688 2.055 1 94.88 168 PRO A CA 1
ATOM 1339 C C . PRO A 1 168 ? 20.281 -22.484 1.138 1 94.88 168 PRO A C 1
ATOM 1341 O O . PRO A 1 168 ? 20.719 -21.406 1.587 1 94.88 168 PRO A O 1
ATOM 1344 N N . GLU A 1 169 ? 19.969 -22.719 -0.101 1 94.06 169 GLU A N 1
ATOM 1345 C CA . GLU A 1 169 ? 20.062 -21.609 -1.059 1 94.06 169 GLU A CA 1
ATOM 1346 C C . GLU A 1 169 ? 19.094 -20.484 -0.712 1 94.06 169 GLU A C 1
ATOM 1348 O O . GLU A 1 169 ? 19.453 -19.312 -0.758 1 94.06 169 GLU A O 1
ATOM 1353 N N . LEU A 1 170 ? 17.891 -20.875 -0.399 1 96.06 170 LEU A N 1
ATOM 1354 C CA . LEU A 1 170 ? 16.906 -19.891 0.041 1 96.06 170 LEU A CA 1
ATOM 1355 C C . LEU A 1 170 ? 17.391 -19.156 1.287 1 96.06 170 LEU A C 1
ATOM 1357 O O . LEU A 1 170 ? 17.281 -17.938 1.368 1 96.06 170 LEU A O 1
ATOM 1361 N N . GLU A 1 171 ? 17.906 -19.922 2.191 1 96.75 171 GLU A N 1
ATOM 1362 C CA . GLU A 1 171 ? 18.391 -19.344 3.443 1 96.75 171 GLU A CA 1
ATOM 1363 C C . GLU A 1 171 ? 19.516 -18.344 3.193 1 96.75 171 GLU A C 1
ATOM 1365 O O . GLU A 1 171 ? 19.469 -17.219 3.709 1 96.75 171 GLU A O 1
ATOM 1370 N N . LYS A 1 172 ? 20.453 -18.734 2.4 1 96.31 172 LYS A N 1
ATOM 1371 C CA . LYS A 1 172 ? 21.594 -17.859 2.109 1 96.31 172 LYS A CA 1
ATOM 1372 C C . LYS A 1 172 ? 21.141 -16.578 1.417 1 96.31 172 LYS A C 1
ATOM 1374 O O . LYS A 1 172 ? 21.594 -15.492 1.77 1 96.31 172 LYS A O 1
ATOM 1379 N N . THR A 1 173 ? 20.312 -16.719 0.406 1 97 173 THR A N 1
ATOM 1380 C CA . THR A 1 173 ? 19.844 -15.562 -0.355 1 97 173 THR A CA 1
ATOM 1381 C C . THR A 1 173 ? 19.047 -14.617 0.531 1 97 173 THR A C 1
ATOM 1383 O O . THR A 1 173 ? 19.203 -13.398 0.46 1 97 173 THR A O 1
ATOM 1386 N N . LEU A 1 174 ? 18.172 -15.203 1.389 1 97.56 174 LEU A N 1
ATOM 1387 C CA . LEU A 1 174 ? 17.359 -14.391 2.287 1 97.56 174 LEU A CA 1
ATOM 1388 C C . LEU A 1 174 ? 18.234 -13.617 3.264 1 97.56 174 LEU A C 1
ATOM 1390 O O . LEU A 1 174 ? 18.031 -12.414 3.475 1 97.56 174 LEU A O 1
ATOM 1394 N N . GLN A 1 175 ? 19.156 -14.234 3.848 1 97.25 175 GLN A N 1
ATOM 1395 C CA . GLN A 1 175 ? 20.016 -13.602 4.84 1 97.25 175 GLN A CA 1
ATOM 1396 C C . GLN A 1 175 ? 20.844 -12.484 4.211 1 97.25 175 GLN A C 1
ATOM 1398 O O . GLN A 1 175 ? 21.062 -11.438 4.82 1 97.25 175 GLN A O 1
ATOM 1403 N N . THR A 1 176 ? 21.312 -12.727 3.012 1 96.38 176 THR A N 1
ATOM 1404 C CA . THR A 1 176 ? 22.062 -11.703 2.299 1 96.38 176 THR A CA 1
ATOM 1405 C C . THR A 1 176 ? 21.188 -10.477 2.041 1 96.38 176 THR A C 1
ATOM 1407 O O . THR A 1 176 ? 21.625 -9.344 2.279 1 96.38 176 THR A O 1
ATOM 1410 N N . LEU A 1 177 ? 19.984 -10.711 1.64 1 97.19 177 LEU A N 1
ATOM 1411 C CA . LEU A 1 177 ? 19.078 -9.617 1.333 1 97.19 177 LEU A CA 1
ATOM 1412 C C . LEU A 1 177 ? 18.688 -8.859 2.6 1 97.19 177 LEU A C 1
ATOM 1414 O O . LEU A 1 177 ? 18.562 -7.637 2.582 1 97.19 177 LEU A O 1
ATOM 1418 N N . LYS A 1 178 ? 18.453 -9.586 3.637 1 96.62 178 LYS A N 1
ATOM 1419 C CA . LYS A 1 178 ? 18.094 -8.977 4.91 1 96.62 178 LYS A CA 1
ATOM 1420 C C . LYS A 1 178 ? 19.156 -7.973 5.363 1 96.62 178 LYS A C 1
ATOM 1422 O O . LYS A 1 178 ? 18.812 -6.898 5.867 1 96.62 178 LYS A O 1
ATOM 1427 N N . LYS A 1 179 ? 20.359 -8.266 5.098 1 95.75 179 LYS A N 1
ATOM 1428 C CA . LYS A 1 179 ? 21.469 -7.387 5.477 1 95.75 179 LYS A CA 1
ATOM 1429 C C . LYS A 1 179 ? 21.516 -6.152 4.578 1 95.75 179 LYS A C 1
ATOM 1431 O O . LYS A 1 179 ? 21.875 -5.066 5.031 1 95.75 179 LYS A O 1
ATOM 1436 N N . GLU A 1 180 ? 21.125 -6.383 3.412 1 95.5 180 GLU A N 1
ATOM 1437 C CA . GLU A 1 180 ? 21.25 -5.301 2.438 1 95.5 180 GLU A CA 1
ATOM 1438 C C . GLU A 1 180 ? 20.109 -4.301 2.574 1 95.5 180 GLU A C 1
ATOM 1440 O O . GLU A 1 180 ? 20.266 -3.119 2.264 1 95.5 180 GLU A O 1
ATOM 1445 N N . VAL A 1 181 ? 18.922 -4.773 3.047 1 94.69 181 VAL A N 1
ATOM 1446 C CA . VAL A 1 181 ? 17.766 -3.883 3.084 1 94.69 181 VAL A CA 1
ATOM 1447 C C . VAL A 1 181 ? 17.641 -3.264 4.473 1 94.69 181 VAL A C 1
ATOM 1449 O O . VAL A 1 181 ? 16.75 -2.443 4.715 1 94.69 181 VAL A O 1
ATOM 1452 N N . ALA A 1 182 ? 18.469 -3.633 5.41 1 85.88 182 ALA A N 1
ATOM 1453 C CA . ALA A 1 182 ? 18.406 -3.1 6.77 1 85.88 182 ALA A CA 1
ATOM 1454 C C . ALA A 1 182 ? 18.859 -1.641 6.805 1 85.88 182 ALA A C 1
ATOM 1456 O O . ALA A 1 182 ? 19.672 -1.216 5.988 1 85.88 182 ALA A O 1
ATOM 1457 N N . MET B 1 1 ? -23.375 9.859 12.641 1 61.59 1 MET B N 1
ATOM 1458 C CA . MET B 1 1 ? -22.109 10.586 12.781 1 61.59 1 MET B CA 1
ATOM 1459 C C . MET B 1 1 ? -22.312 12.078 12.531 1 61.59 1 MET B C 1
ATOM 1461 O O . MET B 1 1 ? -23.156 12.469 11.719 1 61.59 1 MET B O 1
ATOM 1465 N N . ASP B 1 2 ? -21.844 12.875 13.367 1 66.75 2 ASP B N 1
ATOM 1466 C CA . ASP B 1 2 ? -22.078 14.312 13.266 1 66.75 2 ASP B CA 1
ATOM 1467 C C . ASP B 1 2 ? -21.281 14.914 12.102 1 66.75 2 ASP B C 1
ATOM 1469 O O . ASP B 1 2 ? -20.094 15.219 12.242 1 66.75 2 ASP B O 1
ATOM 1473 N N . MET B 1 3 ? -21.812 15.047 11.031 1 75.5 3 MET B N 1
ATOM 1474 C CA . MET B 1 3 ? -21.219 15.555 9.805 1 75.5 3 MET B CA 1
ATOM 1475 C C . MET B 1 3 ? -20.828 17.031 9.961 1 75.5 3 MET B C 1
ATOM 1477 O O . MET B 1 3 ? -20.062 17.562 9.156 1 75.5 3 MET B O 1
ATOM 1481 N N . GLU B 1 4 ? -21.375 17.578 10.906 1 77 4 GLU B N 1
ATOM 1482 C CA . GLU B 1 4 ? -21.094 18.984 11.133 1 77 4 GLU B CA 1
ATOM 1483 C C . GLU B 1 4 ? -19.609 19.234 11.406 1 77 4 GLU B C 1
ATOM 1485 O O . GLU B 1 4 ? -19.109 20.344 11.227 1 77 4 GLU B O 1
ATOM 1490 N N . VAL B 1 5 ? -19.031 18.156 11.836 1 79.88 5 VAL B N 1
ATOM 1491 C CA . VAL B 1 5 ? -17.609 18.219 12.148 1 79.88 5 VAL B CA 1
ATOM 1492 C C . VAL B 1 5 ? -16.828 18.625 10.906 1 79.88 5 VAL B C 1
ATOM 1494 O O . VAL B 1 5 ? -15.859 19.391 10.992 1 79.88 5 VAL B O 1
ATOM 1497 N N . LEU B 1 6 ? -17.266 18.203 9.797 1 84.31 6 LEU B N 1
ATOM 1498 C CA . LEU B 1 6 ? -16.547 18.453 8.555 1 84.31 6 LEU B CA 1
ATOM 1499 C C . LEU B 1 6 ? -16.703 19.906 8.102 1 84.31 6 LEU B C 1
ATOM 1501 O O . LEU B 1 6 ? -15.945 20.375 7.258 1 84.31 6 LEU B O 1
ATOM 1505 N N . GLU B 1 7 ? -17.625 20.547 8.703 1 83.88 7 GLU B N 1
ATOM 1506 C CA . GLU B 1 7 ? -17.906 21.922 8.273 1 83.88 7 GLU B CA 1
ATOM 1507 C C . GLU B 1 7 ? -17.297 22.938 9.227 1 83.88 7 GLU B C 1
ATOM 1509 O O . GLU B 1 7 ? -17.266 24.125 8.922 1 83.88 7 GLU B O 1
ATOM 1514 N N . ARG B 1 8 ? -16.875 22.484 10.32 1 83.25 8 ARG B N 1
ATOM 1515 C CA . ARG B 1 8 ? -16.219 23.375 11.273 1 83.25 8 ARG B CA 1
ATOM 1516 C C . ARG B 1 8 ? -14.82 23.766 10.789 1 83.25 8 ARG B C 1
ATOM 1518 O O . ARG B 1 8 ? -14.133 22.969 10.156 1 83.25 8 ARG B O 1
ATOM 1525 N N . PRO B 1 9 ? -14.539 25.094 11.07 1 85.88 9 PRO B N 1
ATOM 1526 C CA . PRO B 1 9 ? -13.18 25.5 10.703 1 85.88 9 PRO B CA 1
ATOM 1527 C C . PRO B 1 9 ? -12.109 24.719 11.453 1 85.88 9 PRO B C 1
ATOM 1529 O O . PRO B 1 9 ? -12.281 24.406 12.641 1 85.88 9 PRO B O 1
ATOM 1532 N N . LEU B 1 10 ? -11.102 24.375 10.75 1 88.81 10 LEU B N 1
ATOM 1533 C CA . LEU B 1 10 ? -9.977 23.703 11.383 1 88.81 10 LEU B CA 1
ATOM 1534 C C . LEU B 1 10 ? -9.227 24.656 12.312 1 88.81 10 LEU B C 1
ATOM 1536 O O . LEU B 1 10 ? -9.055 25.828 12 1 88.81 10 LEU B O 1
ATOM 1540 N N . PRO B 1 11 ? -8.852 24.156 13.445 1 91.19 11 PRO B N 1
ATOM 1541 C CA . PRO B 1 11 ? -7.957 24.969 14.273 1 91.19 11 PRO B CA 1
ATOM 1542 C C . PRO B 1 11 ? -6.613 25.234 13.594 1 91.19 11 PRO B C 1
ATOM 1544 O O . PRO B 1 11 ? -6.289 24.609 12.586 1 91.19 11 PRO B O 1
ATOM 1547 N N . LYS B 1 12 ? -5.941 26.219 14.211 1 94 12 LYS B N 1
ATOM 1548 C CA . LYS B 1 12 ? -4.582 26.438 13.727 1 94 12 LYS B CA 1
ATOM 1549 C C . LYS B 1 12 ? -3.721 25.188 13.914 1 94 12 LYS B C 1
ATOM 1551 O O . LYS B 1 12 ? -3.828 24.5 14.922 1 94 12 LYS B O 1
ATOM 1556 N N . PRO B 1 13 ? -2.889 24.953 12.938 1 92 13 PRO B N 1
ATOM 1557 C CA . PRO B 1 13 ? -2.055 23.75 13.023 1 92 13 PRO B CA 1
ATOM 1558 C C . PRO B 1 13 ? -1.209 23.703 14.297 1 92 13 PRO B C 1
ATOM 1560 O O . PRO B 1 13 ? -0.825 22.625 14.75 1 92 13 PRO B O 1
ATOM 1563 N N . SER B 1 14 ? -0.983 24.812 14.828 1 91.31 14 SER B N 1
ATOM 1564 C CA . SER B 1 14 ? -0.169 24.875 16.031 1 91.31 14 SER B CA 1
ATOM 1565 C C . SER B 1 14 ? -1.009 24.625 17.281 1 91.31 14 SER B C 1
ATOM 1567 O O . SER B 1 14 ? -0.468 24.422 18.375 1 91.31 14 SER B O 1
ATOM 1569 N N . ALA B 1 15 ? -2.271 24.578 17.109 1 91.19 15 ALA B N 1
ATOM 1570 C CA . ALA B 1 15 ? -3.17 24.406 18.25 1 91.19 15 ALA B CA 1
ATOM 1571 C C . ALA B 1 15 ? -3.047 23.016 18.844 1 91.19 15 ALA B C 1
ATOM 1573 O O . ALA B 1 15 ? -2.805 22.047 18.109 1 91.19 15 ALA B O 1
ATOM 1574 N N . GLU B 1 16 ? -3.338 22.891 20.125 1 88.44 16 GLU B N 1
ATOM 1575 C CA . GLU B 1 16 ? -3.203 21.641 20.844 1 88.44 16 GLU B CA 1
ATOM 1576 C C . GLU B 1 16 ? -4.23 20.609 20.375 1 88.44 16 GLU B C 1
ATOM 1578 O O . GLU B 1 16 ? -3.967 19.406 20.391 1 88.44 16 GLU B O 1
ATOM 1583 N N . ASP B 1 17 ? -5.305 21.094 19.953 1 92.38 17 ASP B N 1
ATOM 1584 C CA . ASP B 1 17 ? -6.383 20.172 19.609 1 92.38 17 ASP B CA 1
ATOM 1585 C C . ASP B 1 17 ? -6.355 19.812 18.141 1 92.38 17 ASP B C 1
ATOM 1587 O O . ASP B 1 17 ? -7.227 19.078 17.656 1 92.38 17 ASP B O 1
ATOM 1591 N N . TYR B 1 18 ? -5.414 20.359 17.422 1 95.75 18 TYR B N 1
ATOM 1592 C CA . TYR B 1 18 ? -5.355 20.141 15.984 1 95.75 18 TYR B CA 1
ATOM 1593 C C . TYR B 1 18 ? -5.359 18.656 15.664 1 95.75 18 TYR B C 1
ATOM 1595 O O . TYR B 1 18 ? -6.117 18.203 14.797 1 95.75 18 TYR B O 1
ATOM 1603 N N . VAL B 1 19 ? -4.547 17.891 16.344 1 97.62 19 VAL B N 1
ATOM 1604 C CA . VAL B 1 19 ? -4.43 16.453 16.078 1 97.62 19 VAL B CA 1
ATOM 1605 C C . VAL B 1 19 ? -5.781 15.781 16.297 1 97.62 19 VAL B C 1
ATOM 1607 O O . VAL B 1 19 ? -6.23 14.992 15.453 1 97.62 19 VAL B O 1
ATOM 1610 N N . ASN B 1 20 ? -6.477 16.172 17.281 1 95.75 20 ASN B N 1
ATOM 1611 C CA . ASN B 1 20 ? -7.762 15.562 17.609 1 95.75 20 ASN B CA 1
ATOM 1612 C C . ASN B 1 20 ? -8.82 15.891 16.562 1 95.75 20 ASN B C 1
ATOM 1614 O O . ASN B 1 20 ? -9.625 15.031 16.203 1 95.75 20 ASN B O 1
ATOM 1618 N N . VAL B 1 21 ? -8.781 17.062 16.188 1 95.88 21 VAL B N 1
ATOM 1619 C CA . VAL B 1 21 ? -9.758 17.484 15.195 1 95.88 21 VAL B CA 1
ATOM 1620 C C . VAL B 1 21 ? -9.516 16.766 13.875 1 95.88 21 VAL B C 1
ATOM 1622 O O . VAL B 1 21 ? -10.461 16.312 13.219 1 95.88 21 VAL B O 1
ATOM 1625 N N . ARG B 1 22 ? -8.273 16.609 13.508 1 97.5 22 ARG B N 1
ATOM 1626 C CA . ARG B 1 22 ? -7.945 15.906 12.273 1 97.5 22 ARG B CA 1
ATOM 1627 C C . ARG B 1 22 ? -8.289 14.422 12.375 1 97.5 22 ARG B C 1
ATOM 1629 O O . ARG B 1 22 ? -8.758 13.82 11.406 1 97.5 22 ARG B O 1
ATOM 1636 N N . LEU B 1 23 ? -8.055 13.844 13.516 1 98.12 23 LEU B N 1
ATOM 1637 C CA . LEU B 1 23 ? -8.438 12.453 13.719 1 98.12 23 LEU B CA 1
ATOM 1638 C C . LEU B 1 23 ? -9.953 12.281 13.602 1 98.12 23 LEU B C 1
ATOM 1640 O O . LEU B 1 23 ? -10.422 11.328 12.977 1 98.12 23 LEU B O 1
ATOM 1644 N N . LEU B 1 24 ? -10.633 13.18 14.188 1 97.12 24 LEU B N 1
ATOM 1645 C CA . LEU B 1 24 ? -12.094 13.109 14.094 1 97.12 24 LEU B CA 1
ATOM 1646 C C . LEU B 1 24 ? -12.547 13.273 12.648 1 97.12 24 LEU B C 1
ATOM 1648 O O . LEU B 1 24 ? -13.445 12.562 12.195 1 97.12 24 LEU B O 1
ATOM 1652 N N . GLU B 1 25 ? -11.945 14.219 11.977 1 97.06 25 GLU B N 1
ATOM 1653 C CA . GLU B 1 25 ? -12.227 14.391 10.555 1 97.06 25 GLU B CA 1
ATOM 1654 C C . GLU B 1 25 ? -11.984 13.102 9.773 1 97.06 25 GLU B C 1
ATOM 1656 O O . GLU B 1 25 ? -12.797 12.719 8.938 1 97.06 25 GLU B O 1
ATOM 1661 N N . ALA B 1 26 ? -10.852 12.453 10.039 1 98.44 26 ALA B N 1
ATOM 1662 C CA . ALA B 1 26 ? -10.523 11.203 9.367 1 98.44 26 ALA B CA 1
ATOM 1663 C C . ALA B 1 26 ? -11.602 10.148 9.594 1 98.44 26 ALA B C 1
ATOM 1665 O O . ALA B 1 26 ? -12.055 9.5 8.648 1 98.44 26 ALA B O 1
ATOM 1666 N N . LEU B 1 27 ? -12.062 10.062 10.766 1 98.5 27 LEU B N 1
ATOM 1667 C CA . LEU B 1 27 ? -13.055 9.055 11.125 1 98.5 27 LEU B CA 1
ATOM 1668 C C . LEU B 1 27 ? -14.414 9.375 10.508 1 98.5 27 LEU B C 1
ATOM 1670 O O . LEU B 1 27 ? -15.117 8.484 10.039 1 98.5 27 LEU B O 1
ATOM 1674 N N . VAL B 1 28 ? -14.742 10.602 10.547 1 97.62 28 VAL B N 1
ATOM 1675 C CA . VAL B 1 28 ? -16.031 11.008 9.984 1 97.62 28 VAL B CA 1
ATOM 1676 C C . VAL B 1 28 ? -16.031 10.789 8.477 1 97.62 28 VAL B C 1
ATOM 1678 O O . VAL B 1 28 ? -17 10.266 7.918 1 97.62 28 VAL B O 1
ATOM 1681 N N . GLU B 1 29 ? -14.938 11.195 7.824 1 98.38 29 GLU B N 1
ATOM 1682 C CA . GLU B 1 29 ? -14.812 10.938 6.395 1 98.38 29 GLU B CA 1
ATOM 1683 C C . GLU B 1 29 ? -14.883 9.445 6.098 1 98.38 29 GLU B C 1
ATOM 1685 O O . GLU B 1 29 ? -15.484 9.031 5.105 1 98.38 29 GLU B O 1
ATOM 1690 N N . ALA B 1 30 ? -14.25 8.641 6.922 1 98.69 30 ALA B N 1
ATOM 1691 C CA . ALA B 1 30 ? -14.312 7.188 6.77 1 98.69 30 ALA B CA 1
ATOM 1692 C C . ALA B 1 30 ? -15.75 6.688 6.867 1 98.69 30 ALA B C 1
ATOM 1694 O O . ALA B 1 30 ? -16.156 5.816 6.098 1 98.69 30 ALA B O 1
ATOM 1695 N N . GLY B 1 31 ? -16.453 7.23 7.801 1 98.25 31 GLY B N 1
ATOM 1696 C CA . GLY B 1 31 ? -17.859 6.879 7.91 1 98.25 31 GLY B CA 1
ATOM 1697 C C . GLY B 1 31 ? -18.656 7.203 6.66 1 98.25 31 GLY B C 1
ATOM 1698 O O . GLY B 1 31 ? -19.5 6.414 6.234 1 98.25 31 GLY B O 1
ATOM 1699 N N . LEU B 1 32 ? -18.391 8.328 6.098 1 98.19 32 LEU B N 1
ATOM 1700 C CA . LEU B 1 32 ? -19.062 8.727 4.859 1 98.19 32 LEU B CA 1
ATOM 1701 C C . LEU B 1 32 ? -18.703 7.773 3.721 1 98.19 32 LEU B C 1
ATOM 1703 O O . LEU B 1 32 ? -19.547 7.445 2.893 1 98.19 32 LEU B O 1
ATOM 1707 N N . ALA B 1 33 ? -17.438 7.395 3.678 1 98.62 33 ALA B N 1
ATOM 1708 C CA . ALA B 1 33 ? -17.031 6.43 2.662 1 98.62 33 ALA B CA 1
ATOM 1709 C C . ALA B 1 33 ? -17.859 5.152 2.754 1 98.62 33 ALA B C 1
ATOM 1711 O O . ALA B 1 33 ? -18.344 4.645 1.74 1 98.62 33 ALA B O 1
ATOM 1712 N N . LEU B 1 34 ? -18.047 4.668 3.918 1 98.56 34 LEU B N 1
ATOM 1713 C CA . LEU B 1 34 ? -18.828 3.449 4.129 1 98.56 34 LEU B CA 1
ATOM 1714 C C . LEU B 1 34 ? -20.281 3.66 3.736 1 98.56 34 LEU B C 1
ATOM 1716 O O . LEU B 1 34 ? -20.906 2.773 3.15 1 98.56 34 LEU B O 1
ATOM 1720 N N . GLU B 1 35 ? -20.797 4.793 4.102 1 97.94 35 GLU B N 1
ATOM 1721 C CA . GLU B 1 35 ? -22.172 5.117 3.705 1 97.94 35 GLU B CA 1
ATOM 1722 C C . GLU B 1 35 ? -22.312 5.098 2.188 1 97.94 35 GLU B C 1
ATOM 1724 O O . GLU B 1 35 ? -23.281 4.523 1.662 1 97.94 35 GLU B O 1
ATOM 1729 N N . TYR B 1 36 ? -21.375 5.723 1.537 1 98.56 36 TYR B N 1
ATOM 1730 C CA . TYR B 1 36 ? -21.438 5.754 0.08 1 98.56 36 TYR B CA 1
ATOM 1731 C C . TYR B 1 36 ? -21.312 4.352 -0.501 1 98.56 36 TYR B C 1
ATOM 1733 O O . TYR B 1 36 ? -21.953 4.027 -1.498 1 98.56 36 TYR B O 1
ATOM 1741 N N . LEU B 1 37 ? -20.484 3.504 0.117 1 98.25 37 LEU B N 1
ATOM 1742 C CA . LEU B 1 37 ? -20.391 2.121 -0.336 1 98.25 37 LEU B CA 1
ATOM 1743 C C . LEU B 1 37 ? -21.734 1.42 -0.234 1 98.25 37 LEU B C 1
ATOM 1745 O O . LEU B 1 37 ? -22.156 0.714 -1.159 1 98.25 37 LEU B O 1
ATOM 1749 N N . ARG B 1 38 ? -22.391 1.633 0.818 1 97.69 38 ARG B N 1
ATOM 1750 C CA . ARG B 1 38 ? -23.688 0.996 1.047 1 97.69 38 ARG B CA 1
ATOM 1751 C C . ARG B 1 38 ? -24.703 1.441 0.007 1 97.69 38 ARG B C 1
ATOM 1753 O O . ARG B 1 38 ? -25.609 0.678 -0.357 1 97.69 38 ARG B O 1
ATOM 1760 N N . ARG B 1 39 ? -24.484 2.588 -0.496 1 97.94 39 ARG B N 1
ATOM 1761 C CA . ARG B 1 39 ? -25.406 3.148 -1.478 1 97.94 39 ARG B CA 1
ATOM 1762 C C . ARG B 1 39 ? -24.984 2.795 -2.898 1 97.94 39 ARG B C 1
ATOM 1764 O O . ARG B 1 39 ? -25.625 3.191 -3.865 1 97.94 39 ARG B O 1
ATOM 1771 N N . GLY B 1 40 ? -23.938 2.164 -3.086 1 97.44 40 GLY B N 1
ATOM 1772 C CA . GLY B 1 40 ? -23.438 1.752 -4.391 1 97.44 40 GLY B CA 1
ATOM 1773 C C . GLY B 1 40 ? -22.656 2.838 -5.105 1 97.44 40 GLY B C 1
ATOM 1774 O O . GLY B 1 40 ? -22.375 2.727 -6.301 1 97.44 40 GLY B O 1
ATOM 1775 N N . LEU B 1 41 ? -22.297 3.938 -4.402 1 98.38 41 LEU B N 1
ATOM 1776 C CA . LEU B 1 41 ? -21.547 5.062 -4.949 1 98.38 41 LEU B CA 1
ATOM 1777 C C . LEU B 1 41 ? -20.047 4.883 -4.707 1 98.38 41 LEU B C 1
ATOM 1779 O O . LEU B 1 41 ? -19.438 5.648 -3.957 1 98.38 41 LEU B O 1
ATOM 1783 N N . VAL B 1 42 ? -19.453 4 -5.461 1 98.56 42 VAL B N 1
ATOM 1784 C CA . VAL B 1 42 ? -18.125 3.502 -5.145 1 98.56 42 VAL B CA 1
ATOM 1785 C C . VAL B 1 42 ? -17.078 4.574 -5.461 1 98.56 42 VAL B C 1
ATOM 1787 O O . VAL B 1 42 ? -16.094 4.723 -4.734 1 98.56 42 VAL B O 1
ATOM 1790 N N . ARG B 1 43 ? -17.203 5.316 -6.496 1 98.44 43 ARG B N 1
ATOM 1791 C CA . ARG B 1 43 ? -16.266 6.383 -6.805 1 98.44 43 ARG B CA 1
ATOM 1792 C C . ARG B 1 43 ? -16.25 7.445 -5.711 1 98.44 43 ARG B C 1
ATOM 1794 O O . ARG B 1 43 ? -15.195 7.93 -5.316 1 98.44 43 ARG B O 1
ATOM 1801 N N . ASN B 1 44 ? -17.422 7.742 -5.254 1 98.44 44 ASN B N 1
ATOM 1802 C CA . ASN B 1 44 ? -17.547 8.703 -4.16 1 98.44 44 ASN B CA 1
ATOM 1803 C C . ASN B 1 44 ? -16.922 8.156 -2.873 1 98.44 44 ASN B C 1
ATOM 1805 O O . ASN B 1 44 ? -16.266 8.891 -2.137 1 98.44 44 ASN B O 1
ATOM 1809 N N . ALA B 1 45 ? -17.156 6.883 -2.668 1 98.81 45 ALA B N 1
ATOM 1810 C CA . ALA B 1 45 ? -16.578 6.23 -1.501 1 98.81 45 ALA B CA 1
ATOM 1811 C C . ALA B 1 45 ? -15.047 6.285 -1.555 1 98.81 45 ALA B C 1
ATOM 1813 O O . ALA B 1 45 ? -14.398 6.551 -0.542 1 98.81 45 ALA B O 1
ATOM 1814 N N . ALA B 1 46 ? -14.547 6.055 -2.742 1 98.88 46 ALA B N 1
ATOM 1815 C CA . ALA B 1 46 ? -13.102 6.117 -2.93 1 98.88 46 ALA B CA 1
ATOM 1816 C C . ALA B 1 46 ? -12.562 7.508 -2.605 1 98.88 46 ALA B C 1
ATOM 1818 O O . ALA B 1 46 ? -11.523 7.641 -1.959 1 98.88 46 ALA B O 1
ATOM 1819 N N . GLY B 1 47 ? -13.25 8.516 -3.041 1 98.69 47 GLY B N 1
ATOM 1820 C CA . GLY B 1 47 ? -12.867 9.883 -2.732 1 98.69 47 GLY B CA 1
ATOM 1821 C C . GLY B 1 47 ? -12.867 10.188 -1.245 1 98.69 47 GLY B C 1
ATOM 1822 O O . GLY B 1 47 ? -11.945 10.812 -0.73 1 98.69 47 GLY B O 1
ATOM 1823 N N . LYS B 1 48 ? -13.891 9.703 -0.602 1 98.75 48 LYS B N 1
ATOM 1824 C CA . LYS B 1 48 ? -13.992 9.93 0.836 1 98.75 48 LYS B CA 1
ATOM 1825 C C . LYS B 1 48 ? -12.914 9.164 1.594 1 98.75 48 LYS B C 1
ATOM 1827 O O . LYS B 1 48 ? -12.383 9.648 2.592 1 98.75 48 LYS B O 1
ATOM 1832 N N . ALA B 1 49 ? -12.633 7.941 1.165 1 98.94 49 ALA B N 1
ATOM 1833 C CA . ALA B 1 49 ? -11.562 7.168 1.778 1 98.94 49 ALA B CA 1
ATOM 1834 C C . ALA B 1 49 ? -10.219 7.883 1.639 1 98.94 49 ALA B C 1
ATOM 1836 O O . ALA B 1 49 ? -9.422 7.91 2.578 1 98.94 49 ALA B O 1
ATOM 1837 N N . PHE B 1 50 ? -10.008 8.453 0.477 1 98.88 50 PHE B N 1
ATOM 1838 C CA . PHE B 1 50 ? -8.797 9.227 0.242 1 98.88 50 PHE B CA 1
ATOM 1839 C C . PHE B 1 50 ? -8.727 10.43 1.18 1 98.88 50 PHE B C 1
ATOM 1841 O O . PHE B 1 50 ? -7.688 10.688 1.786 1 98.88 50 PHE B O 1
ATOM 1848 N N . GLN B 1 51 ? -9.781 11.109 1.327 1 98.75 51 GLN B N 1
ATOM 1849 C CA . GLN B 1 51 ? -9.836 12.266 2.215 1 98.75 51 GLN B CA 1
ATOM 1850 C C . GLN B 1 51 ? -9.609 11.859 3.666 1 98.75 51 GLN B C 1
ATOM 1852 O O . GLN B 1 51 ? -8.961 12.578 4.426 1 98.75 51 GLN B O 1
ATOM 1857 N N . ALA B 1 52 ? -10.18 10.727 4.035 1 98.88 52 ALA B N 1
ATOM 1858 C CA . ALA B 1 52 ? -9.969 10.203 5.383 1 98.88 52 ALA B CA 1
ATOM 1859 C C . ALA B 1 52 ? -8.484 9.953 5.645 1 98.88 52 ALA B C 1
ATOM 1861 O O . ALA B 1 52 ? -7.961 10.336 6.695 1 98.88 52 ALA B O 1
ATOM 1862 N N . TRP B 1 53 ? -7.852 9.352 4.68 1 98.94 53 TRP B N 1
ATOM 1863 C CA . TRP B 1 53 ? -6.434 9.047 4.824 1 98.94 53 TRP B CA 1
ATOM 1864 C C . TRP B 1 53 ? -5.602 10.32 4.887 1 98.94 53 TRP B C 1
ATOM 1866 O O . TRP B 1 53 ? -4.668 10.422 5.688 1 98.94 53 TRP B O 1
ATOM 1876 N N . LYS B 1 54 ? -5.965 11.266 4.055 1 98.75 54 LYS B N 1
ATOM 1877 C CA . LYS B 1 54 ? -5.277 12.555 4.051 1 98.75 54 LYS B CA 1
ATOM 1878 C C . LYS B 1 54 ? -5.387 13.242 5.414 1 98.75 54 LYS B C 1
ATOM 1880 O O . LYS B 1 54 ? -4.406 13.797 5.914 1 98.75 54 LYS B O 1
ATOM 1885 N N . ALA B 1 55 ? -6.539 13.164 6 1 98.5 55 ALA B N 1
ATOM 1886 C CA . ALA B 1 55 ? -6.75 13.742 7.324 1 98.5 55 ALA B CA 1
ATOM 1887 C C . ALA B 1 55 ? -5.922 13.016 8.383 1 98.5 55 ALA B C 1
ATOM 1889 O O . ALA B 1 55 ? -5.352 13.648 9.273 1 98.5 55 ALA B O 1
ATOM 1890 N N . LEU B 1 56 ? -5.852 11.734 8.305 1 98.81 56 LEU B N 1
ATOM 1891 C CA . LEU B 1 56 ? -5.016 10.969 9.219 1 98.81 56 LEU B CA 1
ATOM 1892 C C . LEU B 1 56 ? -3.551 11.367 9.078 1 98.81 56 LEU B C 1
ATOM 1894 O O . LEU B 1 56 ? -2.85 11.531 10.078 1 98.81 56 LEU B O 1
ATOM 1898 N N . MET B 1 57 ? -3.104 11.523 7.848 1 98.81 57 MET B N 1
ATOM 1899 C CA . MET B 1 57 ? -1.715 11.922 7.629 1 98.81 57 MET B CA 1
ATOM 1900 C C . MET B 1 57 ? -1.432 13.289 8.25 1 98.81 57 MET B C 1
ATOM 1902 O O . MET B 1 57 ? -0.372 13.492 8.844 1 98.81 57 MET B O 1
ATOM 1906 N N . ALA B 1 58 ? -2.398 14.188 8.094 1 98.56 58 ALA B N 1
ATOM 1907 C CA . ALA B 1 58 ? -2.236 15.492 8.719 1 98.56 58 ALA B CA 1
ATOM 1908 C C . ALA B 1 58 ? -2.072 15.359 10.234 1 98.56 58 ALA B C 1
ATOM 1910 O O . ALA B 1 58 ? -1.203 16 10.828 1 98.56 58 ALA B O 1
ATOM 1911 N N . ALA B 1 59 ? -2.85 14.523 10.844 1 98.5 59 ALA B N 1
ATOM 1912 C CA . ALA B 1 59 ? -2.779 14.289 12.281 1 98.5 59 ALA B CA 1
ATOM 1913 C C . ALA B 1 59 ? -1.43 13.695 12.672 1 98.5 59 ALA B C 1
ATOM 1915 O O . ALA B 1 59 ? -0.801 14.148 13.633 1 98.5 59 ALA B O 1
ATOM 1916 N N . LEU B 1 60 ? -0.962 12.719 11.938 1 98.75 60 LEU B N 1
ATOM 1917 C CA . LEU B 1 60 ? 0.295 12.047 12.242 1 98.75 60 LEU B CA 1
ATOM 1918 C C . LEU B 1 60 ? 1.477 13 12.062 1 98.75 60 LEU B C 1
ATOM 1920 O O . LEU B 1 60 ? 2.408 12.992 12.875 1 98.75 60 LEU B O 1
ATOM 1924 N N . LEU B 1 61 ? 1.389 13.781 10.984 1 98.69 61 LEU B N 1
ATOM 1925 C CA . LEU B 1 61 ? 2.463 14.734 10.742 1 98.69 61 LEU B CA 1
ATOM 1926 C C . LEU B 1 61 ? 2.58 15.727 11.898 1 98.69 61 LEU B C 1
ATOM 1928 O O . LEU B 1 61 ? 3.686 16.031 12.352 1 98.69 61 LEU B O 1
ATOM 1932 N N . ARG B 1 62 ? 1.458 16.156 12.352 1 98.5 62 ARG B N 1
ATOM 1933 C CA . ARG B 1 62 ? 1.471 17.094 13.469 1 98.5 62 ARG B CA 1
ATOM 1934 C C . ARG B 1 62 ? 1.943 16.406 14.75 1 98.5 62 ARG B C 1
ATOM 1936 O O . ARG B 1 62 ? 2.709 16.984 15.523 1 98.5 62 ARG B O 1
ATOM 1943 N N . LEU B 1 63 ? 1.465 15.25 14.984 1 98.12 63 LEU B N 1
ATOM 1944 C CA . LEU B 1 63 ? 1.828 14.492 16.172 1 98.12 63 LEU B CA 1
ATOM 1945 C C . LEU B 1 63 ? 3.336 14.266 16.234 1 98.12 63 LEU B C 1
ATOM 1947 O O . LEU B 1 63 ? 3.93 14.312 17.312 1 98.12 63 LEU B O 1
ATOM 1951 N N . GLU B 1 64 ? 3.932 14.039 15.078 1 98.25 64 GLU B N 1
ATOM 1952 C CA . GLU B 1 64 ? 5.348 13.688 15.008 1 98.25 64 GLU B CA 1
ATOM 1953 C C . GLU B 1 64 ? 6.195 14.883 14.594 1 98.25 64 GLU B C 1
ATOM 1955 O O . GLU B 1 64 ? 7.352 14.719 14.195 1 98.25 64 GLU B O 1
ATOM 1960 N N . LEU B 1 65 ? 5.684 16.062 14.648 1 97.94 65 LEU B N 1
ATOM 1961 C CA . LEU B 1 65 ? 6.301 17.234 14.039 1 97.94 65 LEU B CA 1
ATOM 1962 C C . LEU B 1 65 ? 7.707 17.453 14.586 1 97.94 65 LEU B C 1
ATOM 1964 O O . LEU B 1 65 ? 8.633 17.734 13.828 1 97.94 65 LEU B O 1
ATOM 1968 N N . ASP B 1 66 ? 7.887 17.297 15.836 1 96.88 66 ASP B N 1
ATOM 1969 C CA . ASP B 1 66 ? 9.203 17.547 16.422 1 96.88 66 ASP B CA 1
ATOM 1970 C C . ASP B 1 66 ? 10.219 16.516 15.93 1 96.88 66 ASP B C 1
ATOM 1972 O O . ASP B 1 66 ? 11.352 16.875 15.594 1 96.88 66 ASP B O 1
ATOM 1976 N N . LYS B 1 67 ? 9.812 15.273 15.875 1 97.75 67 LYS B N 1
ATOM 1977 C CA . LYS B 1 67 ? 10.695 14.234 15.336 1 97.75 67 LYS B CA 1
ATOM 1978 C C . LYS B 1 67 ? 11.031 14.508 13.875 1 97.75 67 LYS B C 1
ATOM 1980 O O . LYS B 1 67 ? 12.172 14.305 13.445 1 97.75 67 LYS B O 1
ATOM 1985 N N . LEU B 1 68 ? 10.023 14.93 13.133 1 98.12 68 LEU B N 1
ATOM 1986 C CA . LEU B 1 68 ? 10.195 15.188 11.711 1 98.12 68 LEU B CA 1
ATOM 1987 C C . LEU B 1 68 ? 11.141 16.359 11.477 1 98.12 68 LEU B C 1
ATOM 1989 O O . LEU B 1 68 ? 11.992 16.312 10.586 1 98.12 68 LEU B O 1
ATOM 1993 N N . LYS B 1 69 ? 10.992 17.344 12.25 1 97.19 69 LYS B N 1
ATOM 1994 C CA . LYS B 1 69 ? 11.883 18.5 12.148 1 97.19 69 LYS B CA 1
ATOM 1995 C C . LYS B 1 69 ? 13.312 18.125 12.508 1 97.19 69 LYS B C 1
ATOM 1997 O O . LYS B 1 69 ? 14.266 18.656 11.922 1 97.19 69 LYS B O 1
ATOM 2002 N N . ASN B 1 70 ? 13.422 17.219 13.445 1 96.94 70 ASN B N 1
ATOM 2003 C CA . ASN B 1 70 ? 14.742 16.797 13.891 1 96.94 70 ASN B CA 1
ATOM 2004 C C . ASN B 1 70 ? 15.492 16.047 12.789 1 96.94 70 ASN B C 1
ATOM 2006 O O . ASN B 1 70 ? 16.719 16.109 12.719 1 96.94 70 ASN B O 1
ATOM 2010 N N . ILE B 1 71 ? 14.781 15.398 11.945 1 95.06 71 ILE B N 1
ATOM 2011 C CA . ILE B 1 71 ? 15.461 14.602 10.922 1 95.06 71 ILE B CA 1
ATOM 2012 C C . ILE B 1 71 ? 15.539 15.391 9.617 1 95.06 71 ILE B C 1
ATOM 2014 O O . ILE B 1 71 ? 16.188 14.953 8.664 1 95.06 71 ILE B O 1
ATOM 2018 N N . ALA B 1 72 ? 14.797 16.469 9.531 1 95.19 72 ALA B N 1
ATOM 2019 C CA . ALA B 1 72 ? 14.867 17.328 8.352 1 95.19 72 ALA B CA 1
ATOM 2020 C C . ALA B 1 72 ? 16.281 17.844 8.133 1 95.19 72 ALA B C 1
ATOM 2022 O O . ALA B 1 72 ? 16.984 18.172 9.094 1 95.19 72 ALA B O 1
ATOM 2023 N N . LYS B 1 73 ? 16.672 17.953 6.984 1 91.62 73 LYS B N 1
ATOM 2024 C CA . LYS B 1 73 ? 18.062 18.266 6.66 1 91.62 73 LYS B CA 1
ATOM 2025 C C . LYS B 1 73 ? 18.297 19.766 6.598 1 91.62 73 LYS B C 1
ATOM 2027 O O . LYS B 1 73 ? 19.422 20.234 6.73 1 91.62 73 LYS B O 1
ATOM 2032 N N . THR B 1 74 ? 17.234 20.547 6.266 1 95.12 74 THR B N 1
ATOM 2033 C CA . THR B 1 74 ? 17.406 21.984 6.059 1 95.12 74 THR B CA 1
ATOM 2034 C C . THR B 1 74 ? 16.359 22.781 6.832 1 95.12 74 THR B C 1
ATOM 2036 O O . THR B 1 74 ? 15.312 22.234 7.199 1 95.12 74 THR B O 1
ATOM 2039 N N . GLY B 1 75 ? 16.672 24.062 7.051 1 95.44 75 GLY B N 1
ATOM 2040 C CA . GLY B 1 75 ? 15.711 24.953 7.676 1 95.44 75 GLY B CA 1
ATOM 2041 C C . GLY B 1 75 ? 14.461 25.172 6.832 1 95.44 75 GLY B C 1
ATOM 2042 O O . GLY B 1 75 ? 13.367 25.328 7.371 1 95.44 75 GLY B O 1
ATOM 2043 N N . GLU B 1 76 ? 14.648 25.188 5.547 1 96.38 76 GLU B N 1
ATOM 2044 C CA . GLU B 1 76 ? 13.531 25.344 4.617 1 96.38 76 GLU B CA 1
ATOM 2045 C C . GLU B 1 76 ? 12.562 24.172 4.727 1 96.38 76 GLU B C 1
ATOM 2047 O O . GLU B 1 76 ? 11.344 24.359 4.707 1 96.38 76 GLU B O 1
ATOM 2052 N N . GLU B 1 77 ? 13.094 22.953 4.855 1 96.06 77 GLU B N 1
ATOM 2053 C CA . GLU B 1 77 ? 12.273 21.766 5.012 1 96.06 77 GLU B CA 1
ATOM 2054 C C . GLU B 1 77 ? 11.477 21.812 6.312 1 96.06 77 GLU B C 1
ATOM 2056 O O . GLU B 1 77 ? 10.297 21.453 6.34 1 96.06 77 GLU B O 1
ATOM 2061 N N . ARG B 1 78 ? 12.094 22.266 7.352 1 97.25 78 ARG B N 1
ATOM 2062 C CA . ARG B 1 78 ? 11.43 22.391 8.648 1 97.25 78 ARG B CA 1
ATOM 2063 C C . ARG B 1 78 ? 10.273 23.391 8.578 1 97.25 78 ARG B C 1
ATOM 2065 O O . ARG B 1 78 ? 9.18 23.109 9.078 1 97.25 78 ARG B O 1
ATOM 2072 N N . ARG B 1 79 ? 10.562 24.484 7.953 1 97.12 79 ARG B N 1
ATOM 2073 C CA . ARG B 1 79 ? 9.531 25.5 7.805 1 97.12 79 ARG B CA 1
ATOM 2074 C C . ARG B 1 79 ? 8.391 25 6.922 1 97.12 79 ARG B C 1
ATOM 2076 O O . ARG B 1 79 ? 7.219 25.266 7.207 1 97.12 79 ARG B O 1
ATOM 2083 N N . TRP B 1 80 ? 8.703 24.297 5.902 1 97.25 80 TRP B N 1
ATOM 2084 C CA . TRP B 1 80 ? 7.707 23.766 4.973 1 97.25 80 TRP B CA 1
ATOM 2085 C C . TRP B 1 80 ? 6.801 22.75 5.66 1 97.25 80 TRP B C 1
ATOM 2087 O O . TRP B 1 80 ? 5.598 22.703 5.395 1 97.25 80 TRP B O 1
ATOM 2097 N N . LEU B 1 81 ? 7.379 21.891 6.523 1 97.5 81 LEU B N 1
ATOM 2098 C CA . LEU B 1 81 ? 6.598 20.938 7.293 1 97.5 81 LEU B CA 1
ATOM 2099 C C . LEU B 1 81 ? 5.504 21.641 8.086 1 97.5 81 LEU B C 1
ATOM 2101 O O . LEU B 1 81 ? 4.34 21.219 8.055 1 97.5 81 LEU B O 1
ATOM 2105 N N . GLU B 1 82 ? 5.832 22.734 8.672 1 96.19 82 GLU B N 1
ATOM 2106 C CA . GLU B 1 82 ? 4.922 23.453 9.555 1 96.19 82 GLU B CA 1
ATOM 2107 C C . GLU B 1 82 ? 3.898 24.266 8.758 1 96.19 82 GLU B C 1
ATOM 2109 O O . GLU B 1 82 ? 2.713 24.281 9.102 1 96.19 82 GLU B O 1
ATOM 2114 N N . SER B 1 83 ? 4.391 24.875 7.773 1 96.5 83 SER B N 1
ATOM 2115 C CA . SER B 1 83 ? 3.561 25.875 7.109 1 96.5 83 SER B CA 1
ATOM 2116 C C . SER B 1 83 ? 2.709 25.234 6.012 1 96.5 83 SER B C 1
ATOM 2118 O O . SER B 1 83 ? 1.678 25.797 5.625 1 96.5 83 SER B O 1
ATOM 2120 N N . THR B 1 84 ? 3.16 24.047 5.5 1 97.5 84 THR B N 1
ATOM 2121 C CA . THR B 1 84 ? 2.488 23.516 4.316 1 97.5 84 THR B CA 1
ATOM 2122 C C . THR B 1 84 ? 2.131 22.047 4.516 1 97.5 84 THR B C 1
ATOM 2124 O O . THR B 1 84 ? 0.972 21.656 4.355 1 97.5 84 THR B O 1
ATOM 2127 N N . ALA B 1 85 ? 3.094 21.203 4.867 1 97.88 85 ALA B N 1
ATOM 2128 C CA . ALA B 1 85 ? 2.857 19.75 4.938 1 97.88 85 ALA B CA 1
ATOM 2129 C C . ALA B 1 85 ? 1.759 19.422 5.945 1 97.88 85 ALA B C 1
ATOM 2131 O O . ALA B 1 85 ? 0.804 18.719 5.621 1 97.88 85 ALA B O 1
ATOM 2132 N N . VAL B 1 86 ? 1.846 20 7.129 1 97.56 86 VAL B N 1
ATOM 2133 C CA . VAL B 1 86 ? 0.916 19.672 8.203 1 97.56 86 VAL B CA 1
ATOM 2134 C C . VAL B 1 86 ? -0.472 20.219 7.871 1 97.56 86 VAL B C 1
ATOM 2136 O O . VAL B 1 86 ? -1.452 19.469 7.863 1 97.56 86 VAL B O 1
ATOM 2139 N N . PRO B 1 87 ? -0.543 21.469 7.531 1 96.81 87 PRO B N 1
ATOM 2140 C CA . PRO B 1 87 ? -1.894 22 7.348 1 96.81 87 PRO B CA 1
ATOM 2141 C C . PRO B 1 87 ? -2.541 21.531 6.043 1 96.81 87 PRO B C 1
ATOM 2143 O O . PRO B 1 87 ? -3.768 21.438 5.961 1 96.81 87 PRO B O 1
ATOM 2146 N N . ARG B 1 88 ? -1.751 21.172 4.973 1 97.19 88 ARG B N 1
ATOM 2147 C CA . ARG B 1 88 ? -2.354 21 3.652 1 97.19 88 ARG B CA 1
ATOM 2148 C C . ARG B 1 88 ? -2.213 19.562 3.16 1 97.19 88 ARG B C 1
ATOM 2150 O O . ARG B 1 88 ? -3.002 19.109 2.332 1 97.19 88 ARG B O 1
ATOM 2157 N N . VAL B 1 89 ? -1.232 18.906 3.627 1 97.81 89 VAL B N 1
ATOM 2158 C CA . VAL B 1 89 ? -0.901 17.578 3.105 1 97.81 89 VAL B CA 1
ATOM 2159 C C . VAL B 1 89 ? -1.111 17.562 1.594 1 97.81 89 VAL B C 1
ATOM 2161 O O . VAL B 1 89 ? -1.955 16.812 1.091 1 97.81 89 VAL B O 1
ATOM 2164 N N . PRO B 1 90 ? -0.274 18.328 0.875 1 97.19 90 PRO B N 1
ATOM 2165 C CA . PRO B 1 90 ? -0.487 18.344 -0.574 1 97.19 90 PRO B CA 1
ATOM 2166 C C . PRO B 1 90 ? -0.439 16.938 -1.188 1 97.19 90 PRO B C 1
ATOM 2168 O O . PRO B 1 90 ? 0.503 16.188 -0.938 1 97.19 90 PRO B O 1
ATOM 2171 N N . THR B 1 91 ? -1.407 16.609 -2.002 1 96.81 91 THR B N 1
ATOM 2172 C CA . THR B 1 91 ? -1.512 15.289 -2.617 1 96.81 91 THR B CA 1
ATOM 2173 C C . THR B 1 91 ? -0.222 14.93 -3.348 1 96.81 91 THR B C 1
ATOM 2175 O O . THR B 1 91 ? 0.263 13.805 -3.244 1 96.81 91 THR B O 1
ATOM 2178 N N . SER B 1 92 ? 0.344 15.906 -3.988 1 95.31 92 SER B N 1
ATOM 2179 C CA . SER B 1 92 ? 1.541 15.68 -4.793 1 95.31 92 SER B CA 1
ATOM 2180 C C . SER B 1 92 ? 2.736 15.32 -3.914 1 95.31 92 SER B C 1
ATOM 2182 O O . SER B 1 92 ? 3.758 14.844 -4.414 1 95.31 92 SER B O 1
ATOM 2184 N N . ARG B 1 93 ? 2.613 15.461 -2.621 1 97.19 93 ARG B N 1
ATOM 2185 C CA . ARG B 1 93 ? 3.73 15.203 -1.717 1 97.19 93 ARG B CA 1
ATOM 2186 C C . ARG B 1 93 ? 3.416 14.055 -0.768 1 97.19 93 ARG B C 1
ATOM 2188 O O . ARG B 1 93 ? 4.203 13.75 0.132 1 97.19 93 ARG B O 1
ATOM 2195 N N . MET B 1 94 ? 2.322 13.398 -0.951 1 98.25 94 MET B N 1
ATOM 2196 C CA . MET B 1 94 ? 1.876 12.367 -0.015 1 98.25 94 MET B CA 1
ATOM 2197 C C . MET B 1 94 ? 2.852 11.195 0.011 1 98.25 94 MET B C 1
ATOM 2199 O O . MET B 1 94 ? 3.066 10.586 1.06 1 98.25 94 MET B O 1
ATOM 2203 N N . THR B 1 95 ? 3.434 10.867 -1.148 1 98.31 95 THR B N 1
ATOM 2204 C CA . THR B 1 95 ? 4.434 9.805 -1.178 1 98.31 95 THR B CA 1
ATOM 2205 C C . THR B 1 95 ? 5.613 10.148 -0.277 1 98.31 95 THR B C 1
ATOM 2207 O O . THR B 1 95 ? 5.949 9.391 0.634 1 98.31 95 THR B O 1
ATOM 2210 N N . SER B 1 96 ? 6.188 11.344 -0.435 1 97.44 96 SER B N 1
ATOM 2211 C CA . SER B 1 96 ? 7.34 11.758 0.356 1 97.44 96 SER B CA 1
ATOM 2212 C C . SER B 1 96 ? 6.969 11.93 1.825 1 97.44 96 SER B C 1
ATOM 2214 O O . SER B 1 96 ? 7.738 11.555 2.713 1 97.44 96 SER B O 1
ATOM 2216 N N . LEU B 1 97 ? 5.828 12.43 2.057 1 98.44 97 LEU B N 1
ATOM 2217 C CA . LEU B 1 97 ? 5.375 12.641 3.426 1 98.44 97 LEU B CA 1
ATOM 2218 C C . LEU B 1 97 ? 5.164 11.305 4.137 1 98.44 97 LEU B C 1
ATOM 2220 O O . LEU B 1 97 ? 5.508 11.164 5.316 1 98.44 97 LEU B O 1
ATOM 2224 N N . SER B 1 98 ? 4.598 10.344 3.43 1 98.75 98 SER B N 1
ATOM 2225 C CA . SER B 1 98 ? 4.41 9.023 4.023 1 98.75 98 SER B CA 1
ATOM 2226 C C . SER B 1 98 ? 5.75 8.344 4.297 1 98.75 98 SER B C 1
ATOM 2228 O O . SER B 1 98 ? 5.898 7.637 5.297 1 98.75 98 SER B O 1
ATOM 2230 N N . GLN B 1 99 ? 6.707 8.57 3.461 1 98.5 99 GLN B N 1
ATOM 2231 C CA . GLN B 1 99 ? 8.039 8.016 3.662 1 98.5 99 GLN B CA 1
ATOM 2232 C C . GLN B 1 99 ? 8.711 8.625 4.891 1 98.5 99 GLN B C 1
ATOM 2234 O O . GLN B 1 99 ? 9.391 7.926 5.648 1 98.5 99 GLN B O 1
ATOM 2239 N N . THR B 1 100 ? 8.523 9.945 5.055 1 97.75 100 THR B N 1
ATOM 2240 C CA . THR B 1 100 ? 9.086 10.602 6.23 1 97.75 100 THR B CA 1
ATOM 2241 C C . THR B 1 100 ? 8.438 10.078 7.508 1 97.75 100 THR B C 1
ATOM 2243 O O . THR B 1 100 ? 9.094 9.953 8.539 1 97.75 100 THR B O 1
ATOM 2246 N N . LEU B 1 101 ? 7.164 9.773 7.426 1 98.62 101 LEU B N 1
ATOM 2247 C CA . LEU B 1 101 ? 6.477 9.18 8.57 1 98.62 101 LEU B CA 1
ATOM 2248 C C . LEU B 1 101 ? 7.02 7.785 8.867 1 98.62 101 LEU B C 1
ATOM 2250 O O . LEU B 1 101 ? 7.125 7.391 10.031 1 98.62 101 LEU B O 1
ATOM 2254 N N . GLU B 1 102 ? 7.379 7.02 7.766 1 97.88 102 GLU B N 1
ATOM 2255 C CA . GLU B 1 102 ? 8.047 5.738 7.965 1 97.88 102 GLU B CA 1
ATOM 2256 C C . GLU B 1 102 ? 9.336 5.906 8.766 1 97.88 102 GLU B C 1
ATOM 2258 O O . GLU B 1 102 ? 9.625 5.109 9.664 1 97.88 102 GLU B O 1
ATOM 2263 N N . ASP B 1 103 ? 10.039 6.965 8.461 1 96.75 103 ASP B N 1
ATOM 2264 C CA . ASP B 1 103 ? 11.336 7.215 9.07 1 96.75 103 ASP B CA 1
ATOM 2265 C C . ASP B 1 103 ? 11.203 7.449 10.578 1 96.75 103 ASP B C 1
ATOM 2267 O O . ASP B 1 103 ? 12.156 7.234 11.328 1 96.75 103 ASP B O 1
ATOM 2271 N N . VAL B 1 104 ? 10.016 7.832 11.023 1 97.62 104 VAL B N 1
ATOM 2272 C CA . VAL B 1 104 ? 9.875 8.148 12.445 1 97.62 104 VAL B CA 1
ATOM 2273 C C . VAL B 1 104 ? 9.008 7.094 13.125 1 97.62 104 VAL B C 1
ATOM 2275 O O . VAL B 1 104 ? 8.477 7.328 14.211 1 97.62 104 VAL B O 1
ATOM 2278 N N . GLY B 1 105 ? 8.734 5.988 12.445 1 96.81 105 GLY B N 1
ATOM 2279 C CA . GLY B 1 105 ? 8.25 4.836 13.18 1 96.81 105 GLY B CA 1
ATOM 2280 C C . GLY B 1 105 ? 6.867 4.387 12.75 1 96.81 105 GLY B C 1
ATOM 2281 O O . GLY B 1 105 ? 6.312 3.436 13.305 1 96.81 105 GLY B O 1
ATOM 2282 N N . HIS B 1 106 ? 6.273 5.047 11.781 1 98 106 HIS B N 1
ATOM 2283 C CA . HIS B 1 106 ? 4.965 4.617 11.297 1 98 106 HIS B CA 1
ATOM 2284 C C . HIS B 1 106 ? 5.102 3.604 10.164 1 98 106 HIS B C 1
ATOM 2286 O O . HIS B 1 106 ? 4.832 3.92 9 1 98 106 HIS B O 1
ATOM 2292 N N . VAL B 1 107 ? 5.324 2.43 10.539 1 97.12 107 VAL B N 1
ATOM 2293 C CA . VAL B 1 107 ? 5.672 1.357 9.617 1 97.12 107 VAL B CA 1
ATOM 2294 C C . VAL B 1 107 ? 4.477 1.029 8.727 1 97.12 107 VAL B C 1
ATOM 2296 O O . VAL B 1 107 ? 3.35 0.903 9.219 1 97.12 107 VAL B O 1
ATOM 2299 N N . GLY B 1 108 ? 4.723 0.939 7.48 1 97.94 108 GLY B N 1
ATOM 2300 C CA . GLY B 1 108 ? 3.703 0.502 6.539 1 97.94 108 GLY B CA 1
ATOM 2301 C C . GLY B 1 108 ? 2.848 1.64 6.012 1 97.94 108 GLY B C 1
ATOM 2302 O O . GLY B 1 108 ? 2.057 1.453 5.086 1 97.94 108 GLY B O 1
ATOM 2303 N N . VAL B 1 109 ? 3.01 2.834 6.562 1 98.75 109 VAL B N 1
ATOM 2304 C CA . VAL B 1 109 ? 2.15 3.955 6.199 1 98.75 109 VAL B CA 1
ATOM 2305 C C . VAL B 1 109 ? 2.334 4.293 4.723 1 98.75 109 VAL B C 1
ATOM 2307 O O . VAL B 1 109 ? 1.386 4.703 4.047 1 98.75 109 VAL B O 1
ATOM 2310 N N . SER B 1 110 ? 3.512 4.07 4.145 1 98.81 110 SER B N 1
ATOM 2311 C CA . SER B 1 110 ? 3.789 4.383 2.744 1 98.81 110 SER B CA 1
ATOM 2312 C C . SER B 1 110 ? 2.998 3.475 1.809 1 98.81 110 SER B C 1
ATOM 2314 O O . SER B 1 110 ? 2.461 3.936 0.798 1 98.81 110 SER B O 1
ATOM 2316 N N . ALA B 1 111 ? 2.914 2.188 2.164 1 98.81 111 ALA B N 1
ATOM 2317 C CA . ALA B 1 111 ? 2.158 1.249 1.338 1 98.81 111 ALA B CA 1
ATOM 2318 C C . ALA B 1 111 ? 0.674 1.602 1.326 1 98.81 111 ALA B C 1
ATOM 2320 O O . ALA B 1 111 ? 0.032 1.577 0.273 1 98.81 111 ALA B O 1
ATOM 2321 N N . TRP B 1 112 ? 0.156 1.942 2.41 1 98.88 112 TRP B N 1
ATOM 2322 C CA . TRP B 1 112 ? -1.258 2.289 2.504 1 98.88 112 TRP B CA 1
ATOM 2323 C C . TRP B 1 112 ? -1.535 3.631 1.834 1 98.88 112 TRP B C 1
ATOM 2325 O O . TRP B 1 112 ? -2.615 3.846 1.281 1 98.88 112 TRP B O 1
ATOM 2335 N N . THR B 1 113 ? -0.534 4.539 1.919 1 98.94 113 THR B N 1
ATOM 2336 C CA . THR B 1 113 ? -0.66 5.777 1.155 1 98.94 113 THR B CA 1
ATOM 2337 C C . THR B 1 113 ? -0.715 5.484 -0.341 1 98.94 113 THR B C 1
ATOM 2339 O O . THR B 1 113 ? -1.451 6.141 -1.08 1 98.94 113 THR B O 1
ATOM 2342 N N . ALA B 1 114 ? 0.042 4.488 -0.772 1 98.75 114 ALA B N 1
ATOM 2343 C CA . ALA B 1 114 ? -0.037 4.07 -2.17 1 98.75 114 ALA B CA 1
ATOM 2344 C C . ALA B 1 114 ? -1.447 3.611 -2.525 1 98.75 114 ALA B C 1
ATOM 2346 O O . ALA B 1 114 ? -1.957 3.93 -3.604 1 98.75 114 ALA B O 1
ATOM 2347 N N . MET B 1 115 ? -2.064 2.924 -1.633 1 98.81 115 MET B N 1
ATOM 2348 C CA . MET B 1 115 ? -3.438 2.488 -1.872 1 98.81 115 MET B CA 1
ATOM 2349 C C . MET B 1 115 ? -4.391 3.678 -1.896 1 98.81 115 MET B C 1
ATOM 2351 O O . MET B 1 115 ? -5.305 3.73 -2.723 1 98.81 115 MET B O 1
ATOM 2355 N N . ALA B 1 116 ? -4.191 4.609 -1.001 1 98.88 116 ALA B N 1
ATOM 2356 C CA . ALA B 1 116 ? -5.027 5.809 -0.985 1 98.88 116 ALA B CA 1
ATOM 2357 C C . ALA B 1 116 ? -4.926 6.566 -2.305 1 98.88 116 ALA B C 1
ATOM 2359 O O . ALA B 1 116 ? -5.934 7.023 -2.844 1 98.88 116 ALA B O 1
ATOM 2360 N N . LEU B 1 117 ? -3.727 6.68 -2.801 1 98.62 117 LEU B N 1
ATOM 2361 C CA . LEU B 1 117 ? -3.508 7.379 -4.062 1 98.62 117 LEU B CA 1
ATOM 2362 C C . LEU B 1 117 ? -4.141 6.617 -5.223 1 98.62 117 LEU B C 1
ATOM 2364 O O . LEU B 1 117 ? -4.691 7.227 -6.145 1 98.62 117 LEU B O 1
ATOM 2368 N N . LYS B 1 118 ? -4.062 5.285 -5.148 1 98.12 118 LYS B N 1
ATOM 2369 C CA . LYS B 1 118 ? -4.711 4.414 -6.125 1 98.12 118 LYS B CA 1
ATOM 2370 C C . LYS B 1 118 ? -6.223 4.633 -6.137 1 98.12 118 LYS B C 1
ATOM 2372 O O . LYS B 1 118 ? -6.832 4.723 -7.203 1 98.12 118 LYS B O 1
ATOM 2377 N N . LEU B 1 119 ? -6.812 4.789 -5.008 1 98.75 119 LEU B N 1
ATOM 2378 C CA . LEU B 1 119 ? -8.242 5.043 -4.875 1 98.75 119 LEU B CA 1
ATOM 2379 C C . LEU B 1 119 ? -8.594 6.449 -5.352 1 98.75 119 LEU B C 1
ATOM 2381 O O . LEU B 1 119 ? -9.672 6.672 -5.906 1 98.75 119 LEU B O 1
ATOM 2385 N N . HIS B 1 120 ? -7.68 7.363 -5.09 1 98.44 120 HIS B N 1
ATOM 2386 C CA . HIS B 1 120 ? -7.879 8.727 -5.578 1 98.44 120 HIS B CA 1
ATOM 2387 C C . HIS B 1 120 ? -7.996 8.75 -7.098 1 98.44 120 HIS B C 1
ATOM 2389 O O . HIS B 1 120 ? -8.859 9.438 -7.645 1 98.44 120 HIS B O 1
ATOM 2395 N N . ASP B 1 121 ? -7.148 8.039 -7.785 1 97.12 121 ASP B N 1
ATOM 2396 C CA . ASP B 1 121 ? -7.234 7.926 -9.234 1 97.12 121 ASP B CA 1
ATOM 2397 C C . ASP B 1 121 ? -8.578 7.34 -9.664 1 97.12 121 ASP B C 1
ATOM 2399 O O . ASP B 1 121 ? -9.188 7.809 -10.625 1 97.12 121 ASP B O 1
ATOM 2403 N N . TYR B 1 122 ? -8.969 6.352 -8.953 1 98.12 122 TYR B N 1
ATOM 2404 C CA . TYR B 1 122 ? -10.227 5.695 -9.273 1 98.12 122 TYR B CA 1
ATOM 2405 C C . TYR B 1 122 ? -11.398 6.66 -9.125 1 98.12 122 TYR B C 1
ATOM 2407 O O . TYR B 1 122 ? -12.359 6.605 -9.906 1 98.12 122 TYR B O 1
ATOM 2415 N N . GLN B 1 123 ? -11.359 7.477 -8.125 1 97.94 123 GLN B N 1
ATOM 2416 C CA . GLN B 1 123 ? -12.398 8.484 -7.926 1 97.94 123 GLN B CA 1
ATOM 2417 C C . GLN B 1 123 ? -12.641 9.281 -9.203 1 97.94 123 GLN B C 1
ATOM 2419 O O . GLN B 1 123 ? -13.781 9.57 -9.555 1 97.94 123 GLN B O 1
ATOM 2424 N N . TYR B 1 124 ? -11.602 9.523 -9.922 1 95.5 124 TYR B N 1
ATOM 2425 C CA . TYR B 1 124 ? -11.695 10.406 -11.078 1 95.5 124 TYR B CA 1
ATOM 2426 C C . TYR B 1 124 ? -11.945 9.617 -12.352 1 95.5 124 TYR B C 1
ATOM 2428 O O . TYR B 1 124 ? -12.562 10.117 -13.297 1 95.5 124 TYR B O 1
ATOM 2436 N N . HIS B 1 125 ? -11.5 8.328 -12.383 1 95.19 125 HIS B N 1
ATOM 2437 C CA . HIS B 1 125 ? -11.453 7.656 -13.672 1 95.19 125 HIS B CA 1
ATOM 2438 C C . HIS B 1 125 ? -12.344 6.418 -13.688 1 95.19 125 HIS B C 1
ATOM 2440 O O . HIS B 1 125 ? -12.648 5.883 -14.758 1 95.19 125 HIS B O 1
ATOM 2446 N N . GLY B 1 126 ? -12.773 5.98 -12.547 1 95.88 126 GLY B N 1
ATOM 2447 C CA . GLY B 1 126 ? -13.594 4.785 -12.477 1 95.88 126 GLY B CA 1
ATOM 2448 C C . GLY B 1 126 ? -12.852 3.523 -12.867 1 95.88 126 GLY B C 1
ATOM 2449 O O . GLY B 1 126 ? -11.617 3.498 -12.867 1 95.88 126 GLY B O 1
ATOM 2450 N N . PRO B 1 127 ? -13.625 2.484 -13.047 1 95.56 127 PRO B N 1
ATOM 2451 C CA . PRO B 1 127 ? -13.008 1.222 -13.461 1 95.56 127 PRO B CA 1
ATOM 2452 C C . PRO B 1 127 ? -12.258 1.336 -14.789 1 95.56 127 PRO B C 1
ATOM 2454 O O . PRO B 1 127 ? -12.734 1.999 -15.711 1 95.56 127 PRO B O 1
ATOM 2457 N N . ASP B 1 128 ? -11.109 0.7 -14.844 1 94.38 128 ASP B N 1
ATOM 2458 C CA . ASP B 1 128 ? -10.25 0.766 -16.031 1 94.38 128 ASP B CA 1
ATOM 2459 C C . ASP B 1 128 ? -9.641 -0.599 -16.344 1 94.38 128 ASP B C 1
ATOM 2461 O O . ASP B 1 128 ? -8.539 -0.913 -15.875 1 94.38 128 ASP B O 1
ATOM 2465 N N . PRO B 1 129 ? -10.219 -1.349 -17.156 1 88.81 129 PRO B N 1
ATOM 2466 C CA . PRO B 1 129 ? -9.734 -2.691 -17.484 1 88.81 129 PRO B CA 1
ATOM 2467 C C . PRO B 1 129 ? -8.305 -2.684 -18.031 1 88.81 129 PRO B C 1
ATOM 2469 O O . PRO B 1 129 ? -7.578 -3.67 -17.875 1 88.81 129 PRO B O 1
ATOM 2472 N N . ASP B 1 130 ? -7.91 -1.567 -18.578 1 88.56 130 ASP B N 1
ATOM 2473 C CA . ASP B 1 130 ? -6.57 -1.468 -19.156 1 88.56 130 ASP B CA 1
ATOM 2474 C C . ASP B 1 130 ? -5.566 -0.968 -18.109 1 88.56 130 ASP B C 1
ATOM 2476 O O . ASP B 1 130 ? -4.363 -0.939 -18.375 1 88.56 130 ASP B O 1
ATOM 2480 N N . MET B 1 131 ? -5.988 -0.573 -17.016 1 89.62 131 MET B N 1
ATOM 2481 C CA . MET B 1 131 ? -5.184 -0.134 -15.883 1 89.62 131 MET B CA 1
ATOM 2482 C C . MET B 1 131 ? -4.309 1.055 -16.266 1 89.62 131 MET B C 1
ATOM 2484 O O . MET B 1 131 ? -3.193 1.196 -15.758 1 89.62 131 MET B O 1
ATOM 2488 N N . ALA B 1 132 ? -4.809 1.816 -17.172 1 87.19 132 ALA B N 1
ATOM 2489 C CA . ALA B 1 132 ? -4.016 2.943 -17.656 1 87.19 132 ALA B CA 1
ATOM 2490 C C . ALA B 1 132 ? -4.074 4.117 -16.688 1 87.19 132 ALA B C 1
ATOM 2492 O O . ALA B 1 132 ? -3.041 4.676 -16.312 1 87.19 132 ALA B O 1
ATOM 2493 N N . LEU B 1 133 ? -5.207 4.441 -16.219 1 89.88 133 LEU B N 1
ATOM 2494 C CA . LEU B 1 133 ? -5.387 5.602 -15.352 1 89.88 133 LEU B CA 1
ATOM 2495 C C . LEU B 1 133 ? -5.824 5.172 -13.961 1 89.88 133 LEU B C 1
ATOM 2497 O O . LEU B 1 133 ? -5.457 5.805 -12.961 1 89.88 133 LEU B O 1
ATOM 2501 N N . SER B 1 134 ? -6.621 4.105 -13.922 1 93.19 134 SER B N 1
ATOM 2502 C CA . SER B 1 134 ? -7.074 3.469 -12.688 1 93.19 134 SER B CA 1
ATOM 2503 C C . SER B 1 134 ? -6.574 2.031 -12.594 1 93.19 134 SER B C 1
ATOM 2505 O O . SER B 1 134 ? -6.57 1.303 -13.586 1 93.19 134 SER B O 1
ATOM 2507 N N . LYS B 1 135 ? -6.129 1.716 -11.477 1 95.88 135 LYS B N 1
ATOM 2508 C CA . LYS B 1 135 ? -5.574 0.379 -11.297 1 95.88 135 LYS B CA 1
ATOM 2509 C C . LYS B 1 135 ? -6.629 -0.59 -10.773 1 95.88 135 LYS B C 1
ATOM 2511 O O . LYS B 1 135 ? -6.293 -1.612 -10.172 1 95.88 135 LYS B O 1
ATOM 2516 N N . TYR B 1 136 ? -7.867 -0.225 -10.953 1 97.75 136 TYR B N 1
ATOM 2517 C CA . TYR B 1 136 ? -8.984 -1.113 -10.656 1 97.75 136 TYR B CA 1
ATOM 2518 C C . TYR B 1 136 ? -9.75 -1.475 -11.93 1 97.75 136 TYR B C 1
ATOM 2520 O O . TYR B 1 136 ? -10.219 -0.592 -12.648 1 97.75 136 TYR B O 1
ATOM 2528 N N . ARG B 1 137 ? -9.922 -2.727 -12.125 1 96.5 137 ARG B N 1
ATOM 2529 C CA . ARG B 1 137 ? -10.641 -3.18 -13.305 1 96.5 137 ARG B CA 1
ATOM 2530 C C . ARG B 1 137 ? -12.148 -3.105 -13.086 1 96.5 137 ARG B C 1
ATOM 2532 O O . ARG B 1 137 ? -12.914 -2.947 -14.047 1 96.5 137 ARG B O 1
ATOM 2539 N N . THR B 1 138 ? -12.555 -3.252 -11.805 1 96.69 138 THR B N 1
ATOM 2540 C CA . THR B 1 138 ? -13.977 -3.305 -11.484 1 96.69 138 THR B CA 1
ATOM 2541 C C . THR B 1 138 ? -14.289 -2.457 -10.258 1 96.69 138 THR B C 1
ATOM 2543 O O . THR B 1 138 ? -13.391 -2.119 -9.484 1 96.69 138 THR B O 1
ATOM 2546 N N . ARG B 1 139 ? -15.562 -2.129 -10.109 1 96.94 139 ARG B N 1
ATOM 2547 C CA . ARG B 1 139 ? -16.016 -1.395 -8.938 1 96.94 139 ARG B CA 1
ATOM 2548 C C . ARG B 1 139 ? -15.828 -2.221 -7.668 1 96.94 139 ARG B C 1
ATOM 2550 O O . ARG B 1 139 ? -15.555 -1.673 -6.598 1 96.94 139 ARG B O 1
ATOM 2557 N N . GLU B 1 140 ? -15.93 -3.51 -7.797 1 97.38 140 GLU B N 1
ATOM 2558 C CA . GLU B 1 140 ? -15.805 -4.406 -6.652 1 97.38 140 GLU B CA 1
ATOM 2559 C C . GLU B 1 140 ? -14.383 -4.387 -6.094 1 97.38 140 GLU B C 1
ATOM 2561 O O . GLU B 1 140 ? -14.195 -4.418 -4.875 1 97.38 140 GLU B O 1
ATOM 2566 N N . GLU B 1 141 ? -13.43 -4.34 -6.996 1 98.12 141 GLU B N 1
ATOM 2567 C CA . GLU B 1 141 ? -12.039 -4.25 -6.551 1 98.12 141 GLU B CA 1
ATOM 2568 C C . GLU B 1 141 ? -11.805 -2.984 -5.734 1 98.12 141 GLU B C 1
ATOM 2570 O O . GLU B 1 141 ? -11.164 -3.029 -4.684 1 98.12 141 GLU B O 1
ATOM 2575 N N . ALA B 1 142 ? -12.328 -1.866 -6.234 1 98.69 142 ALA B N 1
ATOM 2576 C CA . ALA B 1 142 ? -12.156 -0.589 -5.547 1 98.69 142 ALA B CA 1
ATOM 2577 C C . ALA B 1 142 ? -12.875 -0.593 -4.199 1 98.69 142 ALA B C 1
ATOM 2579 O O . ALA B 1 142 ? -12.336 -0.115 -3.199 1 98.69 142 ALA B O 1
ATOM 2580 N N . ALA B 1 143 ? -14.055 -1.142 -4.195 1 98.69 143 ALA B N 1
ATOM 2581 C CA . ALA B 1 143 ? -14.836 -1.206 -2.963 1 98.69 143 ALA B CA 1
ATOM 2582 C C . ALA B 1 143 ? -14.094 -1.99 -1.884 1 98.69 143 ALA B C 1
ATOM 2584 O O . ALA B 1 143 ? -14.07 -1.584 -0.719 1 98.69 143 ALA B O 1
ATOM 2585 N N . LYS B 1 144 ? -13.5 -3.059 -2.273 1 98.44 144 LYS B N 1
ATOM 2586 C CA . LYS B 1 144 ? -12.758 -3.873 -1.316 1 98.44 144 LYS B CA 1
ATOM 2587 C C . LYS B 1 144 ? -11.562 -3.105 -0.753 1 98.44 144 LYS B C 1
ATOM 2589 O O . LYS B 1 144 ? -11.289 -3.164 0.448 1 98.44 144 LYS B O 1
ATOM 2594 N N . ASP B 1 145 ? -10.867 -2.414 -1.599 1 98.81 145 ASP B N 1
ATOM 2595 C CA . ASP B 1 145 ? -9.711 -1.651 -1.136 1 98.81 145 ASP B CA 1
ATOM 2596 C C . ASP B 1 145 ? -10.141 -0.496 -0.234 1 98.81 145 ASP B C 1
ATOM 2598 O O . ASP B 1 145 ? -9.422 -0.121 0.69 1 98.81 145 ASP B O 1
ATOM 2602 N N . VAL B 1 146 ? -11.305 0.106 -0.509 1 98.88 146 VAL B N 1
ATOM 2603 C CA . VAL B 1 146 ? -11.82 1.135 0.389 1 98.88 146 VAL B CA 1
ATOM 2604 C C . VAL B 1 146 ? -11.953 0.568 1.801 1 98.88 146 VAL B C 1
ATOM 2606 O O . VAL B 1 146 ? -11.492 1.177 2.768 1 98.88 146 VAL B O 1
ATOM 2609 N N . ILE B 1 147 ? -12.477 -0.592 1.85 1 98.75 147 ILE B N 1
ATOM 2610 C CA . ILE B 1 147 ? -12.695 -1.216 3.15 1 98.75 147 ILE B CA 1
ATOM 2611 C C . ILE B 1 147 ? -11.352 -1.538 3.801 1 98.75 147 ILE B C 1
ATOM 2613 O O . ILE B 1 147 ? -11.156 -1.29 4.992 1 98.75 147 ILE B O 1
ATOM 2617 N N . LEU B 1 148 ? -10.469 -2.064 3.055 1 98.69 148 LEU B N 1
ATOM 2618 C CA . LEU B 1 148 ? -9.156 -2.404 3.59 1 98.69 148 LEU B CA 1
ATOM 2619 C C . LEU B 1 148 ? -8.445 -1.163 4.117 1 98.69 148 LEU B C 1
ATOM 2621 O O . LEU B 1 148 ? -7.84 -1.196 5.191 1 98.69 148 LEU B O 1
ATOM 2625 N N . LEU B 1 149 ? -8.469 -0.072 3.361 1 98.88 149 LEU B N 1
ATOM 2626 C CA . LEU B 1 149 ? -7.832 1.172 3.773 1 98.88 149 LEU B CA 1
ATOM 2627 C C . LEU B 1 149 ? -8.453 1.701 5.062 1 98.88 149 LEU B C 1
ATOM 2629 O O . LEU B 1 149 ? -7.742 2.158 5.957 1 98.88 149 LEU B O 1
ATOM 2633 N N . LEU B 1 150 ? -9.773 1.608 5.133 1 98.81 150 LEU B N 1
ATOM 2634 C CA . LEU B 1 150 ? -10.461 2.137 6.305 1 98.81 150 LEU B CA 1
ATOM 2635 C C . LEU B 1 150 ? -10.18 1.276 7.531 1 98.81 150 LEU B C 1
ATOM 2637 O O . LEU B 1 150 ? -10.109 1.79 8.648 1 98.81 150 LEU B O 1
ATOM 2641 N N . ARG B 1 151 ? -10.031 0.009 7.305 1 98.62 151 ARG B N 1
ATOM 2642 C CA . ARG B 1 151 ? -9.625 -0.854 8.406 1 98.62 151 ARG B CA 1
ATOM 2643 C C . ARG B 1 151 ? -8.258 -0.456 8.945 1 98.62 151 ARG B C 1
ATOM 2645 O O . ARG B 1 151 ? -8.055 -0.375 10.156 1 98.62 151 ARG B O 1
ATOM 2652 N N . GLU B 1 152 ? -7.359 -0.238 8.023 1 98.62 152 GLU B N 1
ATOM 2653 C CA . GLU B 1 152 ? -6.031 0.218 8.43 1 98.62 152 GLU B CA 1
ATOM 2654 C C . GLU B 1 152 ? -6.105 1.559 9.156 1 98.62 152 GLU B C 1
ATOM 2656 O O . GLU B 1 152 ? -5.41 1.769 10.148 1 98.62 152 GLU B O 1
ATOM 2661 N N . LEU B 1 153 ? -6.922 2.463 8.672 1 98.75 153 LEU B N 1
ATOM 2662 C CA . LEU B 1 153 ? -7.09 3.775 9.281 1 98.75 153 LEU B CA 1
ATOM 2663 C C . LEU B 1 153 ? -7.566 3.645 10.727 1 98.75 153 LEU B C 1
ATOM 2665 O O . LEU B 1 153 ? -7.012 4.281 11.625 1 98.75 153 LEU B O 1
ATOM 2669 N N . VAL B 1 154 ? -8.523 2.809 10.906 1 98.5 154 VAL B N 1
ATOM 2670 C CA . VAL B 1 154 ? -9.094 2.588 12.227 1 98.5 154 VAL B CA 1
ATOM 2671 C C . VAL B 1 154 ? -8.031 2.027 13.164 1 98.5 154 VAL B C 1
ATOM 2673 O O . VAL B 1 154 ? -7.902 2.469 14.305 1 98.5 154 VAL B O 1
ATOM 2676 N N . GLU B 1 155 ? -7.277 1.096 12.656 1 98.19 155 GLU B N 1
ATOM 2677 C CA . GLU B 1 155 ? -6.215 0.493 13.461 1 98.19 155 GLU B CA 1
ATOM 2678 C C . GLU B 1 155 ? -5.168 1.529 13.859 1 98.19 155 GLU B C 1
ATOM 2680 O O . GLU B 1 155 ? -4.688 1.53 14.992 1 98.19 155 GLU B O 1
ATOM 2685 N N . ARG B 1 156 ? -4.848 2.369 12.992 1 98.38 156 ARG B N 1
ATOM 2686 C CA . ARG B 1 156 ? -3.811 3.361 13.258 1 98.38 156 ARG B CA 1
ATOM 2687 C C . ARG B 1 156 ? -4.305 4.414 14.242 1 98.38 156 ARG B C 1
ATOM 2689 O O . ARG B 1 156 ? -3.549 4.863 15.109 1 98.38 156 ARG B O 1
ATOM 2696 N N . VAL B 1 157 ? -5.531 4.824 14.062 1 98.44 157 VAL B N 1
ATOM 2697 C CA . VAL B 1 157 ? -6.105 5.781 15 1 98.44 157 VAL B CA 1
ATOM 2698 C C . VAL B 1 157 ? -6.129 5.176 16.406 1 98.44 157 VAL B C 1
ATOM 2700 O O . VAL B 1 157 ? -5.766 5.84 17.375 1 98.44 157 VAL B O 1
ATOM 2703 N N . GLU B 1 158 ? -6.504 3.951 16.469 1 97.62 158 GLU B N 1
ATOM 2704 C CA . GLU B 1 158 ? -6.547 3.27 17.766 1 97.62 158 GLU B CA 1
ATOM 2705 C C . GLU B 1 158 ? -5.156 3.168 18.375 1 97.62 158 GLU B C 1
ATOM 2707 O O . GLU B 1 158 ? -5 3.297 19.594 1 97.62 158 GLU B O 1
ATOM 2712 N N . ALA B 1 159 ? -4.188 2.971 17.594 1 97.56 159 ALA B N 1
ATOM 2713 C CA . ALA B 1 159 ? -2.822 2.742 18.062 1 97.56 159 ALA B CA 1
ATOM 2714 C C . ALA B 1 159 ? -2.244 4 18.703 1 97.56 159 ALA B C 1
ATOM 2716 O O . ALA B 1 159 ? -1.325 3.922 19.531 1 97.56 159 ALA B O 1
ATOM 2717 N N . ILE B 1 160 ? -2.787 5.199 18.422 1 97.12 160 ILE B N 1
ATOM 2718 C CA . ILE B 1 160 ? -2.166 6.41 18.938 1 97.12 160 ILE B CA 1
ATOM 2719 C C . ILE B 1 160 ? -3.08 7.051 19.984 1 97.12 160 ILE B C 1
ATOM 2721 O O . ILE B 1 160 ? -2.863 8.195 20.391 1 97.12 160 ILE B O 1
ATOM 2725 N N . ARG B 1 161 ? -4.066 6.332 20.391 1 96.06 161 ARG B N 1
ATOM 2726 C CA . ARG B 1 161 ? -5.078 6.805 21.328 1 96.06 161 ARG B CA 1
ATOM 2727 C C . ARG B 1 161 ? -4.434 7.375 22.594 1 96.06 161 ARG B C 1
ATOM 2729 O O . ARG B 1 161 ? -4.883 8.398 23.109 1 96.06 161 ARG B O 1
ATOM 2736 N N . ASN B 1 162 ? -3.373 6.691 23.031 1 96.25 162 ASN B N 1
ATOM 2737 C CA . ASN B 1 162 ? -2.766 7.078 24.297 1 96.25 162 ASN B CA 1
ATOM 2738 C C . ASN B 1 162 ? -1.784 8.234 24.109 1 96.25 162 ASN B C 1
ATOM 2740 O O . ASN B 1 162 ? -1.251 8.758 25.094 1 96.25 162 ASN B O 1
ATOM 2744 N N . ARG B 1 163 ? -1.658 8.664 22.938 1 96.31 163 ARG B N 1
ATOM 2745 C CA . ARG B 1 163 ? -0.674 9.711 22.656 1 96.31 163 ARG B CA 1
ATOM 2746 C C . ARG B 1 163 ? -1.354 11.047 22.406 1 96.31 163 ARG B C 1
ATOM 2748 O O . ARG B 1 163 ? -0.683 12.07 22.219 1 96.31 163 ARG B O 1
ATOM 2755 N N . VAL B 1 164 ? -2.682 11.008 22.406 1 95.75 164 VAL B N 1
ATOM 2756 C CA . VAL B 1 164 ? -3.424 12.227 22.094 1 95.75 164 VAL B CA 1
ATOM 2757 C C . VAL B 1 164 ? -4.512 12.438 23.141 1 95.75 164 VAL B C 1
ATOM 2759 O O .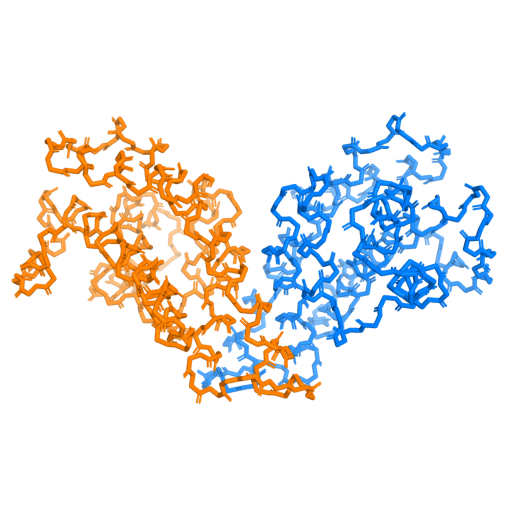 VAL B 1 164 ? -4.809 11.539 23.938 1 95.75 164 VAL B O 1
ATOM 2762 N N . ARG B 1 165 ? -5.004 13.695 23.234 1 92.75 165 ARG B N 1
ATOM 2763 C CA . ARG B 1 165 ? -6.176 13.938 24.062 1 92.75 165 ARG B CA 1
ATOM 2764 C C . ARG B 1 165 ? -7.41 13.242 23.5 1 92.75 165 ARG B C 1
ATOM 2766 O O . ARG B 1 165 ? -7.961 13.68 22.484 1 92.75 165 ARG B O 1
ATOM 2773 N N . TRP B 1 166 ? -7.801 12.219 24.156 1 94.31 166 TRP B N 1
ATOM 2774 C CA . TRP B 1 166 ? -8.852 11.352 23.625 1 94.31 166 TRP B CA 1
ATOM 2775 C C . TRP B 1 166 ? -10.219 11.773 24.156 1 94.31 166 TRP B C 1
ATOM 2777 O O . TRP B 1 166 ? -10.445 11.781 25.375 1 94.31 166 TRP B O 1
ATOM 2787 N N . SER B 1 167 ? -11.094 12.227 23.344 1 93.38 167 SER B N 1
ATOM 2788 C CA . SER B 1 167 ? -12.406 12.734 23.734 1 93.38 167 SER B CA 1
ATOM 2789 C C . SER B 1 167 ? -13.477 11.656 23.609 1 93.38 167 SER B C 1
ATOM 2791 O O . SER B 1 167 ? -13.297 10.672 22.891 1 93.38 167 SER B O 1
ATOM 2793 N N . PRO B 1 168 ? -14.562 11.844 24.219 1 94.88 168 PRO B N 1
ATOM 2794 C CA . PRO B 1 168 ? -15.688 10.914 24.078 1 94.88 168 PRO B CA 1
ATOM 2795 C C . PRO B 1 168 ? -16.203 10.828 22.641 1 94.88 168 PRO B C 1
ATOM 2797 O O . PRO B 1 168 ? -16.625 9.758 22.188 1 94.88 168 PRO B O 1
ATOM 2800 N N . GLU B 1 169 ? -16.156 11.961 22 1 94.12 169 GLU B N 1
ATOM 2801 C CA . GLU B 1 169 ? -16.609 11.984 20.609 1 94.12 169 GLU B CA 1
ATOM 2802 C C . GLU B 1 169 ? -15.711 11.125 19.719 1 94.12 169 GLU B C 1
ATOM 2804 O O . GLU B 1 169 ? -16.203 10.375 18.875 1 94.12 169 GLU B O 1
ATOM 2809 N N . LEU B 1 170 ? -14.453 11.258 19.922 1 96.06 170 LEU B N 1
ATOM 2810 C CA . LEU B 1 170 ? -13.508 10.414 19.203 1 96.06 170 LEU B CA 1
ATOM 2811 C C . LEU B 1 170 ? -13.75 8.938 19.5 1 96.06 170 LEU B C 1
ATOM 2813 O O . LEU B 1 170 ? -13.773 8.109 18.578 1 96.06 170 LEU B O 1
ATOM 2817 N N . GLU B 1 171 ? -13.953 8.672 20.734 1 96.75 171 GLU B N 1
ATOM 2818 C CA . GLU B 1 171 ? -14.18 7.293 21.156 1 96.75 171 GLU B CA 1
ATOM 2819 C C . GLU B 1 171 ? -15.438 6.715 20.5 1 96.75 171 GLU B C 1
ATOM 2821 O O . GLU B 1 171 ? -15.406 5.617 19.953 1 96.75 171 GLU B O 1
ATOM 2826 N N . LYS B 1 172 ? -16.484 7.461 20.562 1 96.38 172 LYS B N 1
ATOM 2827 C CA . LYS B 1 172 ? -17.75 7.004 20 1 96.38 172 LYS B CA 1
ATOM 2828 C C . LYS B 1 172 ? -17.641 6.773 18.5 1 96.38 172 LYS B C 1
ATOM 2830 O O . LYS B 1 172 ? -18.109 5.762 17.984 1 96.38 172 LYS B O 1
ATOM 2835 N N . THR B 1 173 ? -17.062 7.727 17.812 1 97 173 THR B N 1
ATOM 2836 C CA . THR B 1 173 ? -16.938 7.633 16.359 1 97 173 THR B CA 1
ATOM 2837 C C . THR B 1 173 ? -16.047 6.453 15.969 1 97 173 THR B C 1
ATOM 2839 O O . THR B 1 173 ? -16.375 5.715 15.031 1 97 173 THR B O 1
ATOM 2842 N N . LEU B 1 174 ? -14.93 6.262 16.703 1 97.62 174 LEU B N 1
ATOM 2843 C CA . LEU B 1 174 ? -14.031 5.152 16.422 1 97.62 174 LEU B CA 1
ATOM 2844 C C . LEU B 1 174 ? -14.734 3.814 16.625 1 97.62 174 LEU B C 1
ATOM 2846 O O . LEU B 1 174 ? -14.625 2.92 15.781 1 97.62 174 LEU B O 1
ATOM 2850 N N . GLN B 1 175 ? -15.422 3.666 17.672 1 97.31 175 GLN B N 1
ATOM 2851 C CA . GLN B 1 175 ? -16.094 2.406 17.984 1 97.31 175 GLN B CA 1
ATOM 2852 C C . GLN B 1 175 ? -17.172 2.088 16.953 1 97.31 175 GLN B C 1
ATOM 2854 O O . GLN B 1 175 ? -17.344 0.931 16.562 1 97.31 175 GLN B O 1
ATOM 2859 N N . THR B 1 176 ? -17.859 3.102 16.531 1 96.31 176 THR B N 1
ATOM 2860 C CA . THR B 1 176 ? -18.859 2.914 15.5 1 96.31 176 THR B CA 1
ATOM 2861 C C . THR B 1 176 ? -18.234 2.432 14.195 1 96.31 176 THR B C 1
ATOM 2863 O O . THR B 1 176 ? -18.719 1.485 13.578 1 96.31 176 THR B O 1
ATOM 2866 N N . LEU B 1 177 ? -17.156 3.023 13.859 1 97.31 177 LEU B N 1
ATOM 2867 C CA . LEU B 1 177 ? -16.484 2.664 12.617 1 97.31 177 LEU B CA 1
ATOM 2868 C C . LEU B 1 177 ? -15.891 1.261 12.703 1 97.31 177 LEU B C 1
ATOM 2870 O O . LEU B 1 177 ? -15.906 0.512 11.719 1 97.31 177 LEU B O 1
ATOM 2874 N N . LYS B 1 178 ? -15.328 0.951 13.82 1 96.62 178 LYS B N 1
ATOM 2875 C CA . LYS B 1 178 ? -14.742 -0.369 14.031 1 96.62 178 LYS B CA 1
ATOM 2876 C C . LYS B 1 178 ? -15.773 -1.472 13.789 1 96.62 178 LYS B C 1
ATOM 2878 O O . LYS B 1 178 ? -15.453 -2.504 13.195 1 96.62 178 LYS B O 1
ATOM 2883 N N . LYS B 1 179 ? -16.984 -1.204 14.125 1 95.69 179 LYS B N 1
ATOM 2884 C CA . LYS B 1 179 ? -18.047 -2.176 13.945 1 95.69 179 LYS B CA 1
ATOM 2885 C C . LYS B 1 179 ? -18.453 -2.281 12.477 1 95.69 179 LYS B C 1
ATOM 2887 O O . LYS B 1 179 ? -18.812 -3.361 12 1 95.69 179 LYS B O 1
ATOM 2892 N N . GLU B 1 180 ? -18.328 -1.21 11.867 1 95.44 180 GLU B N 1
ATOM 2893 C CA . GLU B 1 180 ? -18.797 -1.162 10.484 1 95.44 180 GLU B CA 1
ATOM 2894 C C . GLU B 1 180 ? -17.781 -1.77 9.523 1 95.44 180 GLU B C 1
ATOM 2896 O O . GLU B 1 180 ? -18.141 -2.303 8.477 1 95.44 180 GLU B O 1
ATOM 2901 N N . VAL B 1 181 ? -16.484 -1.691 9.891 1 94.56 181 VAL B N 1
ATOM 2902 C CA . VAL B 1 181 ? -15.453 -2.15 8.953 1 94.56 181 VAL B CA 1
ATOM 2903 C C . VAL B 1 181 ? -15.07 -3.592 9.273 1 94.56 181 VAL B C 1
ATOM 2905 O O . VAL B 1 181 ? -14.25 -4.191 8.578 1 94.56 181 VAL B O 1
ATOM 2908 N N . ALA B 1 182 ? -15.594 -4.172 10.328 1 85.81 182 ALA B N 1
ATOM 2909 C CA . ALA B 1 182 ? -15.281 -5.547 10.711 1 85.81 182 ALA B CA 1
ATOM 2910 C C . ALA B 1 182 ? -15.883 -6.543 9.727 1 85.81 182 ALA B C 1
ATOM 2912 O O . ALA B 1 182 ? -16.922 -6.277 9.117 1 85.81 182 ALA B O 1
#

Organism: Pyrobaculum neutrophilum (strain DSM 2338 / JCM 9278 / NBRC 100436 / V24Sta) (NCBI:txid444157)

Nearest PDB structures (foldseek):
  5fu7-assembly2_E  TM=2.463E-01  e=6.394E+00  Homo sapiens
  5fu7-assembly1_A  TM=2.485E-01  e=8.811E+00  Homo sapiens
  5fu7-assembly2_E  TM=2.460E-01  e=6.394E+00  Homo sapiens
  5fu7-assembly1_A  TM=2.485E-01  e=8.811E+00  Homo sapiens

pLDDT: mean 95.89, std 5.17, range [60.94, 98.94]

Secondary structure (DSSP, 8-state):
--GGGGGSPPPPTTSTTHHHHHHHHHHHHHHHHHHHHHTT-HHHHHHHHHHHHHHHHHHHHHHTHHHHHHH-SSHHHHHHIIIIIHHH--GGGHHHHHHHHHHTT-TTHHHHHHHHHHHHHHHHH---TT-SS-S-SSHHHHHHHHHHHHHHHHHHHHHTGGGS---HHHHHHHHHHHHHH-/--GGGGGSPPPPTTSTTHHHHHHHHHHHHHHHHHHHHHTT-HHHHHHHHHHHHHHHHHHHHHHTHHHHHHH-SSHHHHHHIIIIIHHH--GGGHHHHHHHHHHTT-TTHHHHHHHHHHHHHHHHH---TT-SS-S-SSHHHHHHHHHHHHHHHHHHHHHTGGGS---HHHHHHHHHHHHHH-

Solvent-accessible surface area (backbone atoms only — not comparable to full-atom values): 18985 Å² total; per-residue (Å²): 128,75,66,63,63,74,71,49,82,76,64,55,77,84,41,88,58,29,44,50,53,25,44,42,46,14,51,52,30,37,50,50,15,52,53,27,46,76,69,68,38,46,43,58,14,23,40,26,36,28,51,12,51,50,27,39,48,25,18,50,43,54,74,40,37,69,64,51,44,68,68,41,88,45,72,66,54,37,50,40,41,65,72,38,42,33,71,60,50,50,73,87,42,44,58,57,53,25,45,55,42,36,74,74,67,42,74,63,42,42,26,46,47,34,36,34,53,47,31,42,35,22,39,77,59,40,56,22,76,80,45,77,75,8,76,26,56,38,64,66,52,47,48,52,49,43,48,52,54,47,43,51,50,52,51,53,54,60,71,44,43,87,77,49,84,75,46,70,66,49,50,52,53,50,54,55,45,52,63,69,62,101,129,75,65,62,62,76,70,50,82,76,65,55,75,85,40,89,57,29,42,48,53,26,43,43,45,14,51,51,30,37,49,50,15,52,52,27,45,77,70,68,38,45,42,61,13,22,41,26,38,28,51,13,50,51,27,39,50,26,18,50,43,55,73,40,37,69,64,51,44,67,69,40,87,45,71,67,53,38,49,40,41,64,72,38,42,32,72,59,48,49,74,89,44,44,61,58,51,25,46,55,39,36,74,73,67,42,74,63,43,41,26,46,47,34,36,34,53,47,30,41,35,21,39,76,59,38,57,22,76,79,46,78,74,7,77,26,56,38,66,65,53,47,50,50,49,43,47,54,51,48,43,52,49,52,51,52,54,60,72,45,45,88,78,49,85,77,47,69,66,50,51,52,53,48,55,53,46,54,62,68,61,101

InterPro domains:
  IPR010268 Archaeal PaREP1-like [PF05942] (22-147)

Radius of gyration: 20.67 Å; Cα contacts (8 Å, |Δi|>4): 515; chains: 2; bounding box: 50×56×44 Å

Sequence (364 aa):
MDMEVLERPLPKPSAEDYVNVRLLEALVEAGLALEYLRRGLVRNAAGKAFQAWKALMAALLRLELDKLKNIAKTGEERRWLESTAVPRVPTSRMTSLSQTLEDVGHVGVSAWTAMALKLHDYQYHGPDPDMALSKYRTREEAAKDVILLLRELVERVEAIRNRVRWSPELEKTLQTLKKEVAMDMEVLERPLPKPSAEDYVNVRLLEALVEAGLALEYLRRGLVRNAAGKAFQAWKALMAALLRLELDKLKNIAKTGEERRWLESTAVPRVPTSRMTSLSQTLEDVGHVGVSAWTAMALKLHDYQYHGPDPDMALSKYRTREEAAKDVILLLRELVERVEAIRNRVRWSPELEKTLQTLKKEVA

Foldseek 3Di:
DPCVLVVDDQDQLVDQCNLVSLLLQLLVLLVVLLVCVVVVNLLSSLVSLLSSLLSNLLSLLSLCLVVLLVVDDDPVVNVCSRPPCNVPVDLVCVLVSQVSSVVVPPPPSNVLNVLSVLSNQCSVVPADCVCPRHVHNHSVVSSVSSLVSLQVSLVVSVVCCVVGDHDPSSVVSSVVSNVSSD/DPCVLVVDDQDQLVDQCNLVSLLLQLLVLLVVLLVCVVVVNLLSSLVSLLSSLLSNLLSLLSLCLVVLLVVDDDPVVNVCSRPPCNVPVDLVCVLVSQVSSVVVPPPPSNVLNVLSVLSNQCSVVPADCVCPRHVHNHSVVSSVSSLVSLQVSLVVSVVCCVVGDHDPSSVVSSVVSNVSSD